Protein AF-A0ABD3VCZ9-F1 (afdb_monomer_lite)

Structure (mmCIF, N/CA/C/O backbone):
data_AF-A0ABD3VCZ9-F1
#
_entry.id   AF-A0ABD3VCZ9-F1
#
loop_
_atom_site.group_PDB
_atom_site.id
_atom_site.type_symbol
_atom_site.label_atom_id
_atom_site.label_alt_id
_atom_site.label_comp_id
_atom_site.label_asym_id
_atom_site.label_entity_id
_atom_site.label_seq_id
_atom_site.pdbx_PDB_ins_code
_atom_site.Cartn_x
_atom_site.Cartn_y
_atom_site.Cartn_z
_atom_site.occupancy
_atom_site.B_iso_or_equiv
_atom_site.auth_seq_id
_atom_site.auth_comp_id
_atom_site.auth_asym_id
_atom_site.auth_atom_id
_atom_site.pdbx_PDB_model_num
ATOM 1 N N . MET A 1 1 ? 15.880 -5.436 -3.725 1.00 89.75 1 MET A N 1
ATOM 2 C CA . MET A 1 1 ? 14.519 -5.933 -4.066 1.00 89.75 1 MET A CA 1
ATOM 3 C C . MET A 1 1 ? 14.285 -7.261 -3.363 1.00 89.75 1 MET A C 1
ATOM 5 O O . MET A 1 1 ? 15.247 -8.007 -3.220 1.00 89.75 1 MET A O 1
ATOM 9 N N . ARG A 1 2 ? 13.060 -7.550 -2.911 1.00 91.88 2 ARG A N 1
ATOM 10 C CA . ARG A 1 2 ? 12.708 -8.796 -2.203 1.00 91.88 2 ARG A CA 1
ATOM 11 C C . ARG A 1 2 ? 11.581 -9.530 -2.950 1.00 91.88 2 ARG A C 1
ATOM 13 O O . ARG A 1 2 ? 10.717 -8.846 -3.495 1.00 91.88 2 ARG A O 1
ATOM 20 N N . PRO A 1 3 ? 11.574 -10.874 -3.008 1.00 91.88 3 PRO A N 1
ATOM 21 C CA . PRO A 1 3 ? 10.509 -11.624 -3.673 1.00 91.88 3 PRO A CA 1
ATOM 22 C C . PRO A 1 3 ? 9.183 -11.491 -2.915 1.00 91.88 3 PRO A C 1
ATOM 24 O O . PRO A 1 3 ? 9.167 -11.497 -1.684 1.00 91.88 3 PRO A O 1
ATOM 27 N N . ALA A 1 4 ? 8.075 -11.378 -3.644 1.00 88.25 4 ALA A N 1
ATOM 28 C CA . ALA A 1 4 ? 6.739 -11.467 -3.072 1.00 88.25 4 ALA A CA 1
ATOM 29 C C . ALA A 1 4 ? 6.418 -12.920 -2.682 1.00 88.25 4 ALA A C 1
ATOM 31 O O . ALA A 1 4 ? 6.867 -13.868 -3.324 1.00 88.25 4 ALA A O 1
ATOM 32 N N . SER A 1 5 ? 5.614 -13.095 -1.635 1.00 86.75 5 SER A N 1
ATOM 33 C CA . SER A 1 5 ? 5.175 -14.412 -1.155 1.00 86.75 5 SER A CA 1
ATOM 34 C C . SER A 1 5 ? 4.244 -15.131 -2.137 1.00 86.75 5 SER A C 1
ATOM 36 O O . SER A 1 5 ? 4.260 -16.356 -2.206 1.00 86.75 5 SER A O 1
ATOM 38 N N . ASN A 1 6 ? 3.443 -14.377 -2.898 1.00 88.88 6 ASN A N 1
ATOM 39 C CA . ASN A 1 6 ? 2.436 -14.892 -3.823 1.00 88.88 6 ASN A CA 1
ATOM 40 C C . ASN A 1 6 ? 2.610 -14.264 -5.216 1.00 88.88 6 ASN A C 1
ATOM 42 O O . ASN A 1 6 ? 2.095 -13.168 -5.452 1.00 88.88 6 ASN A O 1
ATOM 46 N N . PRO A 1 7 ? 3.297 -14.942 -6.153 1.00 88.62 7 PRO A N 1
ATOM 47 C CA . PRO A 1 7 ? 3.453 -14.462 -7.524 1.00 88.62 7 PRO A CA 1
ATOM 48 C C . PRO A 1 7 ? 2.111 -14.134 -8.190 1.00 88.62 7 PRO A C 1
ATOM 50 O O . PRO A 1 7 ? 1.113 -14.831 -7.991 1.00 88.62 7 PRO A O 1
ATOM 53 N N . GLY A 1 8 ? 2.066 -13.051 -8.966 1.00 89.88 8 GLY A N 1
ATOM 54 C CA . GLY A 1 8 ? 0.845 -12.582 -9.618 1.00 89.88 8 GLY A CA 1
ATOM 55 C C . GLY A 1 8 ? -0.191 -11.964 -8.671 1.00 89.88 8 GLY A C 1
ATOM 56 O O . GLY A 1 8 ? -1.296 -11.639 -9.112 1.00 89.88 8 GLY A O 1
ATOM 57 N N . LYS A 1 9 ? 0.140 -11.757 -7.386 1.00 94.25 9 LYS A N 1
ATOM 58 C CA . LYS A 1 9 ? -0.712 -11.045 -6.424 1.00 94.25 9 LYS A CA 1
ATOM 59 C C . LYS A 1 9 ? 0.090 -10.044 -5.596 1.00 94.25 9 LYS A C 1
ATOM 61 O O . LYS A 1 9 ? 1.272 -10.226 -5.331 1.00 94.25 9 LYS A O 1
ATOM 66 N N . PHE A 1 10 ? -0.582 -8.984 -5.158 1.00 96.38 10 PHE A N 1
ATOM 67 C CA . PHE A 1 10 ? -0.026 -8.093 -4.146 1.00 96.38 10 PHE A CA 1
ATOM 68 C C . PHE A 1 10 ? -0.086 -8.733 -2.755 1.00 96.38 10 PHE A C 1
ATOM 70 O O . PHE A 1 10 ? -0.969 -9.553 -2.490 1.00 96.38 10 PHE A O 1
ATOM 77 N N . MET A 1 11 ? 0.799 -8.301 -1.856 1.00 94.88 11 MET A N 1
ATOM 78 C CA . MET A 1 11 ? 0.820 -8.745 -0.463 1.00 94.88 11 MET A CA 1
ATOM 79 C C . MET A 1 11 ? -0.512 -8.466 0.245 1.00 94.88 11 MET A C 1
ATOM 81 O O . MET A 1 11 ? -1.205 -7.476 -0.041 1.00 94.88 11 MET A O 1
ATOM 85 N N . THR A 1 12 ? -0.858 -9.299 1.221 1.00 92.38 12 THR A N 1
ATOM 86 C CA . THR A 1 12 ? -1.964 -9.009 2.140 1.00 92.38 12 THR A CA 1
ATOM 87 C C . THR A 1 12 ? -1.594 -7.872 3.098 1.00 92.38 12 THR A C 1
ATOM 89 O O . THR A 1 12 ? -0.443 -7.433 3.180 1.00 92.38 12 THR A O 1
ATOM 92 N N . ASN A 1 13 ? -2.577 -7.363 3.846 1.00 89.88 13 ASN A N 1
ATOM 93 C CA . ASN A 1 13 ? -2.323 -6.312 4.834 1.00 89.88 13 ASN A CA 1
ATOM 94 C C . ASN A 1 13 ? -1.391 -6.803 5.954 1.00 89.88 13 ASN A C 1
ATOM 96 O O . ASN A 1 13 ? -0.546 -6.053 6.433 1.00 89.88 13 ASN A O 1
ATOM 100 N N . GLU A 1 14 ? -1.536 -8.064 6.351 1.00 87.00 14 GLU A N 1
ATOM 101 C CA . GLU A 1 14 ? -0.759 -8.712 7.403 1.00 87.00 14 GLU A CA 1
ATOM 102 C C . GLU A 1 14 ? 0.698 -8.910 6.974 1.00 87.00 14 GLU A C 1
ATOM 104 O O . GLU A 1 14 ? 1.613 -8.644 7.750 1.00 87.00 14 GLU A O 1
ATOM 109 N N . GLU A 1 15 ? 0.932 -9.338 5.730 1.00 90.69 15 GLU A N 1
ATOM 110 C CA . GLU A 1 15 ? 2.279 -9.449 5.156 1.00 90.69 15 GLU A CA 1
ATOM 111 C C . GLU A 1 15 ? 2.963 -8.084 5.095 1.00 90.69 15 GLU A C 1
ATOM 113 O O . GLU A 1 15 ? 4.091 -7.922 5.563 1.00 90.69 15 GLU A O 1
ATOM 118 N N . LEU A 1 16 ? 2.241 -7.081 4.597 1.00 90.06 16 LEU A N 1
ATOM 119 C CA . LEU A 1 16 ? 2.721 -5.710 4.511 1.00 90.06 16 LEU A CA 1
ATOM 120 C C . LEU A 1 16 ? 3.106 -5.162 5.892 1.00 90.06 16 LEU A C 1
ATOM 122 O O . LEU A 1 16 ? 4.148 -4.529 6.055 1.00 90.06 16 LEU A O 1
ATOM 126 N N . LEU A 1 17 ? 2.304 -5.458 6.912 1.00 85.75 17 LEU A N 1
ATOM 127 C CA . LEU A 1 17 ? 2.571 -5.026 8.274 1.00 85.75 17 LEU A CA 1
ATOM 128 C C . LEU A 1 17 ? 3.778 -5.728 8.899 1.00 85.75 17 LEU A C 1
ATOM 130 O O . LEU A 1 17 ? 4.565 -5.082 9.589 1.00 85.75 17 LEU A O 1
ATOM 134 N N . LYS A 1 18 ? 3.974 -7.023 8.626 1.00 87.44 18 LYS A N 1
ATOM 135 C CA . LYS A 1 18 ? 5.202 -7.732 9.017 1.00 87.44 18 LYS A CA 1
ATOM 136 C C . LYS A 1 18 ? 6.433 -7.059 8.413 1.00 87.44 18 LYS A C 1
ATOM 138 O O . LYS A 1 18 ? 7.390 -6.809 9.140 1.00 87.44 18 LYS A O 1
ATOM 143 N N . VAL A 1 19 ? 6.374 -6.688 7.130 1.00 90.56 19 VAL A N 1
ATOM 144 C CA . VAL A 1 19 ? 7.459 -5.968 6.445 1.00 90.56 19 VAL A CA 1
ATOM 145 C C . VAL A 1 19 ? 7.730 -4.606 7.089 1.00 90.56 19 VAL A C 1
ATOM 147 O O . VAL A 1 19 ? 8.891 -4.291 7.344 1.00 90.56 19 VAL A O 1
ATOM 150 N N . ILE A 1 20 ? 6.697 -3.812 7.392 1.00 85.31 20 ILE A N 1
ATOM 151 C CA . ILE A 1 20 ? 6.854 -2.511 8.075 1.00 85.31 20 ILE A CA 1
ATOM 152 C C . ILE A 1 20 ? 7.468 -2.690 9.466 1.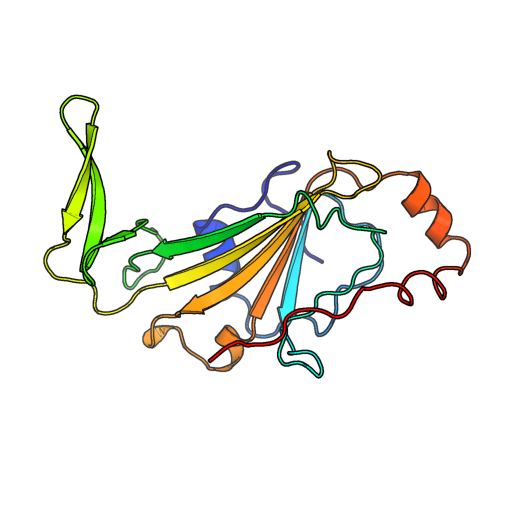00 85.31 20 ILE A C 1
ATOM 154 O O . ILE A 1 20 ? 8.338 -1.924 9.876 1.00 85.31 20 ILE A O 1
ATOM 158 N N . LYS A 1 21 ? 7.011 -3.691 10.226 1.00 82.75 21 LYS A N 1
ATOM 159 C CA . LYS A 1 21 ? 7.525 -3.963 11.572 1.00 82.75 21 LYS A CA 1
ATOM 160 C C . LYS A 1 21 ? 9.013 -4.289 11.545 1.00 82.75 21 LYS A C 1
ATOM 162 O O . LYS A 1 21 ? 9.748 -3.726 12.353 1.00 82.75 21 LYS A O 1
ATOM 167 N N . SER A 1 22 ? 9.419 -5.171 10.631 1.00 86.50 22 SER A N 1
ATOM 168 C CA . SER A 1 22 ? 10.778 -5.708 10.549 1.00 86.50 22 SER A CA 1
ATOM 169 C C . SER A 1 22 ? 11.758 -4.820 9.786 1.00 86.50 22 SER A C 1
ATOM 171 O O . SER A 1 22 ? 12.945 -5.123 9.764 1.00 86.50 22 SER A O 1
ATOM 173 N N . THR A 1 23 ? 11.281 -3.787 9.089 1.00 87.69 23 THR A N 1
ATOM 174 C CA . THR A 1 23 ? 12.140 -2.904 8.296 1.00 87.69 23 THR A CA 1
ATOM 175 C C . THR A 1 23 ? 12.388 -1.610 9.059 1.00 87.69 23 THR A C 1
ATOM 177 O O . THR A 1 23 ? 11.453 -0.879 9.379 1.00 87.69 23 THR A O 1
ATOM 180 N N . GLU A 1 24 ? 13.656 -1.341 9.354 1.00 82.81 24 GLU A N 1
ATOM 181 C CA . GLU A 1 24 ? 14.083 -0.113 10.033 1.00 82.81 24 GLU A CA 1
ATOM 182 C C . GLU A 1 24 ? 14.450 0.998 9.048 1.00 82.81 24 GLU A C 1
ATOM 184 O O . GLU A 1 24 ? 14.136 2.160 9.290 1.00 82.81 24 GLU A O 1
ATOM 189 N N . ILE A 1 25 ? 15.104 0.624 7.946 1.00 85.12 25 ILE A N 1
ATOM 190 C CA . ILE A 1 25 ? 15.640 1.526 6.924 1.00 85.12 25 ILE A CA 1
ATOM 191 C C . ILE A 1 25 ? 15.162 1.028 5.560 1.00 85.12 25 ILE A C 1
ATOM 193 O O . ILE A 1 25 ? 15.235 -0.171 5.265 1.00 85.12 25 ILE A O 1
ATOM 197 N N . GLY A 1 26 ? 14.630 1.948 4.759 1.00 88.62 26 GLY A N 1
ATOM 198 C CA . GLY A 1 26 ? 14.231 1.689 3.379 1.00 88.62 26 GLY A CA 1
ATOM 199 C C . GLY A 1 26 ? 15.354 2.011 2.396 1.00 88.62 26 GLY A C 1
ATOM 200 O O . GLY A 1 26 ? 16.341 2.662 2.726 1.00 88.62 26 GLY A O 1
ATOM 201 N N . GLU A 1 27 ? 15.194 1.571 1.154 1.00 91.38 27 GLU A N 1
ATOM 202 C CA . GLU A 1 27 ? 16.037 2.038 0.057 1.00 91.38 27 GLU A CA 1
ATOM 203 C C . GLU A 1 27 ? 15.736 3.514 -0.236 1.00 91.38 27 GLU A C 1
ATOM 205 O O . GLU A 1 27 ? 14.594 3.958 -0.124 1.00 91.38 27 GLU A O 1
ATOM 210 N N . LYS A 1 28 ? 16.735 4.275 -0.684 1.00 89.19 28 LYS A N 1
ATOM 211 C CA . LYS A 1 28 ? 16.537 5.687 -1.067 1.00 89.19 28 LYS A CA 1
ATOM 212 C C . LYS A 1 28 ? 15.879 5.861 -2.435 1.00 89.19 28 LYS A C 1
ATOM 214 O O . LYS A 1 28 ? 15.392 6.934 -2.762 1.00 89.19 28 LYS A O 1
ATOM 219 N N . SER A 1 29 ? 15.929 4.830 -3.274 1.00 90.25 29 SER A N 1
ATOM 220 C CA . SER A 1 29 ? 15.366 4.849 -4.623 1.00 90.25 29 SER A CA 1
ATOM 221 C C . SER A 1 29 ? 14.974 3.443 -5.063 1.00 90.25 29 SER A C 1
ATOM 223 O O . SER A 1 29 ? 15.407 2.446 -4.481 1.00 90.25 29 SER A O 1
ATOM 225 N N . ILE A 1 30 ? 14.134 3.357 -6.095 1.00 92.94 30 ILE A N 1
ATOM 226 C CA . ILE A 1 30 ? 13.785 2.081 -6.715 1.00 92.94 30 ILE A CA 1
ATOM 227 C C . ILE A 1 30 ? 15.004 1.615 -7.520 1.00 92.94 30 ILE A C 1
ATOM 229 O O . ILE A 1 30 ? 15.336 2.255 -8.517 1.00 92.94 30 ILE A O 1
ATOM 23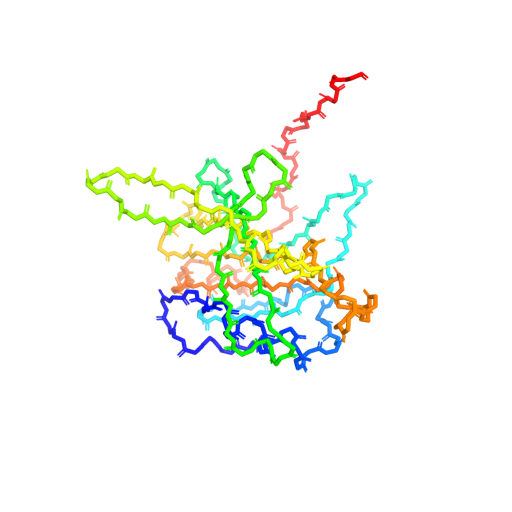3 N N . PRO A 1 31 ? 15.667 0.502 -7.151 1.00 91.88 31 PRO A N 1
ATOM 234 C CA . PRO A 1 31 ? 16.789 -0.007 -7.923 1.00 91.88 31 PRO A CA 1
ATOM 235 C C . PRO A 1 31 ? 16.365 -0.337 -9.352 1.00 91.88 31 PRO A C 1
ATOM 237 O O . PRO A 1 31 ? 15.289 -0.898 -9.598 1.00 91.88 31 PRO A O 1
ATOM 240 N N . HIS A 1 32 ? 17.256 -0.048 -10.294 1.00 90.06 32 HIS A N 1
ATOM 241 C CA . HIS A 1 32 ? 17.138 -0.515 -11.666 1.00 90.06 32 HIS A CA 1
ATOM 242 C C . HIS A 1 32 ? 17.121 -2.046 -11.726 1.00 90.06 32 HIS A C 1
ATOM 244 O O . HIS A 1 32 ? 17.597 -2.738 -10.825 1.00 90.06 32 HIS A O 1
ATOM 250 N N . GLY A 1 33 ? 16.561 -2.595 -12.800 1.00 88.25 33 GLY A N 1
ATOM 251 C CA . GLY A 1 33 ? 16.526 -4.052 -12.996 1.00 88.25 33 GLY A CA 1
ATOM 252 C C . GLY A 1 33 ? 15.120 -4.642 -13.030 1.00 88.25 33 GLY A C 1
ATOM 253 O O . GLY A 1 33 ? 14.121 -3.931 -12.875 1.00 88.25 33 GLY A O 1
ATOM 254 N N . ILE A 1 34 ? 15.045 -5.917 -13.403 1.00 90.25 34 ILE A N 1
ATOM 255 C CA . ILE A 1 34 ? 13.778 -6.602 -13.672 1.00 90.25 34 ILE A CA 1
ATOM 256 C C . ILE A 1 34 ? 12.965 -6.666 -12.381 1.00 90.25 34 ILE A C 1
ATOM 258 O O . ILE A 1 34 ? 13.472 -7.098 -11.347 1.00 90.25 34 ILE A O 1
ATOM 262 N N . LYS A 1 35 ? 11.701 -6.254 -12.462 1.00 92.75 35 LYS A N 1
ATOM 263 C CA . LYS A 1 35 ? 10.751 -6.312 -11.354 1.00 92.75 35 LYS A CA 1
ATOM 264 C C . LYS A 1 35 ? 9.647 -7.280 -11.750 1.00 92.75 35 LYS A C 1
ATOM 266 O O . LYS A 1 35 ? 8.799 -6.933 -12.558 1.00 92.75 35 LYS A O 1
ATOM 271 N N . CYS A 1 36 ? 9.703 -8.504 -11.242 1.00 93.25 36 CYS A N 1
ATOM 272 C CA . CYS A 1 36 ? 8.668 -9.513 -11.455 1.00 93.25 36 CYS A CA 1
ATOM 273 C C . CYS A 1 36 ? 8.330 -10.112 -10.100 1.00 93.25 36 CYS A C 1
ATOM 275 O O . CYS A 1 36 ? 9.196 -10.752 -9.509 1.00 93.25 36 CYS A O 1
ATOM 277 N N . ASP A 1 37 ? 7.110 -9.883 -9.619 1.00 95.50 37 ASP A N 1
ATOM 278 C CA . ASP A 1 37 ? 6.638 -10.405 -8.332 1.00 95.50 37 ASP A CA 1
ATOM 279 C C . ASP A 1 37 ? 7.604 -10.086 -7.179 1.00 95.50 37 ASP A C 1
ATOM 281 O O . ASP A 1 37 ? 8.065 -10.954 -6.437 1.00 95.50 37 ASP A O 1
ATOM 285 N N . VAL A 1 38 ? 7.945 -8.803 -7.057 1.00 96.38 38 VAL A N 1
ATOM 286 C CA . VAL A 1 38 ? 8.871 -8.285 -6.045 1.00 96.38 38 VAL A CA 1
ATOM 287 C C . VAL A 1 38 ? 8.266 -7.107 -5.308 1.00 96.38 38 VAL A C 1
ATOM 289 O O . VAL A 1 38 ? 7.415 -6.386 -5.827 1.00 96.38 38 VAL A O 1
ATOM 292 N N . TYR A 1 39 ? 8.782 -6.862 -4.112 1.00 97.25 39 TYR A N 1
ATOM 293 C CA . TYR A 1 39 ? 8.526 -5.644 -3.370 1.00 97.25 39 TYR A CA 1
ATOM 294 C C . TYR A 1 39 ? 9.823 -4.970 -2.927 1.00 97.25 39 TYR A C 1
ATOM 296 O O . TYR A 1 39 ? 10.907 -5.567 -2.863 1.00 97.25 39 TYR A O 1
ATOM 304 N N . ILE A 1 40 ? 9.701 -3.678 -2.649 1.00 96.12 40 ILE A N 1
ATOM 305 C CA . ILE A 1 40 ? 10.793 -2.789 -2.275 1.00 96.12 40 ILE A CA 1
ATOM 306 C C . ILE A 1 40 ? 10.257 -1.871 -1.185 1.00 96.12 40 ILE A C 1
ATOM 308 O O . ILE A 1 40 ? 9.191 -1.283 -1.347 1.00 96.12 40 ILE A O 1
ATOM 312 N N . VAL A 1 41 ? 10.976 -1.771 -0.070 1.00 95.06 41 VAL A N 1
ATOM 313 C CA . VAL A 1 41 ? 10.675 -0.781 0.968 1.00 95.06 41 VAL A CA 1
ATOM 314 C C . VAL A 1 41 ? 11.541 0.436 0.691 1.00 95.06 41 VAL A C 1
ATOM 316 O O . VAL A 1 41 ? 12.747 0.279 0.526 1.00 95.06 41 VAL A O 1
ATOM 319 N N . ILE A 1 42 ? 10.932 1.612 0.610 1.00 92.56 42 ILE A N 1
ATOM 320 C CA . ILE A 1 42 ? 11.583 2.867 0.240 1.00 92.56 42 ILE A CA 1
ATOM 321 C C . ILE A 1 42 ? 11.343 3.915 1.307 1.00 92.56 42 ILE A C 1
ATOM 323 O O . ILE A 1 42 ? 10.246 4.002 1.853 1.00 92.56 42 ILE A O 1
ATOM 327 N N . GLU A 1 43 ? 12.359 4.720 1.579 1.00 88.50 43 GLU A N 1
ATOM 328 C CA . GLU A 1 43 ? 12.194 5.979 2.295 1.00 88.50 43 GLU A CA 1
ATOM 329 C C . GLU A 1 43 ? 11.554 6.981 1.333 1.00 88.50 43 GLU A C 1
ATOM 331 O O . GLU A 1 43 ? 12.189 7.478 0.408 1.00 88.50 43 GLU A O 1
ATOM 336 N N . ALA A 1 44 ? 10.254 7.205 1.494 1.00 78.62 44 ALA A N 1
ATOM 337 C CA . ALA A 1 44 ? 9.519 8.209 0.754 1.00 78.62 44 ALA A CA 1
ATOM 338 C C . ALA A 1 44 ? 10.078 9.587 1.107 1.00 78.62 44 ALA A C 1
ATOM 340 O O . ALA A 1 44 ? 9.882 10.074 2.219 1.00 78.62 44 ALA A O 1
ATOM 341 N N . SER A 1 45 ? 10.754 10.200 0.146 1.00 72.88 45 SER A N 1
ATOM 342 C CA . SER A 1 45 ? 11.002 11.630 0.135 1.00 72.88 45 SER A CA 1
ATOM 343 C C . SER A 1 45 ? 9.867 12.321 -0.606 1.00 72.88 45 SER A C 1
ATOM 345 O O . SER A 1 45 ? 9.365 11.809 -1.615 1.00 72.88 45 SER A O 1
ATOM 347 N N . ASP A 1 46 ? 9.485 13.488 -0.117 1.00 75.62 46 ASP A N 1
ATOM 348 C CA . ASP A 1 46 ? 8.627 14.379 -0.878 1.00 75.62 46 ASP A CA 1
ATOM 349 C C . ASP A 1 46 ? 9.443 14.996 -2.028 1.00 75.62 46 ASP A C 1
ATOM 351 O O . ASP A 1 46 ? 10.662 15.163 -1.919 1.00 75.62 46 ASP A O 1
ATOM 355 N N . ASP A 1 47 ? 8.791 15.262 -3.156 1.00 72.75 47 ASP A N 1
ATOM 356 C CA . ASP A 1 47 ? 9.361 16.069 -4.230 1.00 72.75 47 ASP A CA 1
ATOM 357 C C . ASP A 1 47 ? 9.306 17.567 -3.880 1.00 72.75 47 ASP A C 1
ATOM 359 O O . ASP A 1 47 ? 8.808 17.961 -2.821 1.00 72.75 47 ASP A O 1
ATOM 363 N N . ASP A 1 48 ? 9.799 18.418 -4.783 1.00 67.62 48 ASP A N 1
ATOM 364 C CA . ASP A 1 48 ? 9.824 19.875 -4.589 1.00 67.62 48 ASP A CA 1
ATOM 365 C C . ASP A 1 48 ? 8.424 20.493 -4.377 1.00 67.62 48 ASP A C 1
ATOM 367 O O . ASP A 1 48 ? 8.316 21.623 -3.905 1.00 67.62 48 ASP A O 1
ATOM 371 N N . ASN A 1 49 ? 7.347 19.762 -4.694 1.00 70.12 49 ASN A N 1
ATOM 372 C CA . ASN A 1 49 ? 5.956 20.180 -4.500 1.00 70.12 49 ASN A CA 1
ATOM 373 C C . ASN A 1 49 ? 5.294 19.505 -3.286 1.00 70.12 49 ASN A C 1
ATOM 375 O O . ASN A 1 49 ? 4.076 19.596 -3.123 1.00 70.12 49 ASN A O 1
ATOM 379 N N . GLY A 1 50 ? 6.054 18.795 -2.449 1.00 69.19 50 GLY A N 1
ATOM 380 C CA . GLY A 1 50 ? 5.511 18.068 -1.301 1.00 69.19 50 GLY A CA 1
ATOM 381 C C . GLY A 1 50 ? 4.807 16.756 -1.670 1.00 69.19 50 GLY A C 1
ATOM 382 O O . GLY A 1 50 ? 4.158 16.145 -0.819 1.00 69.19 50 GLY A O 1
ATOM 383 N N . ALA A 1 51 ? 4.891 16.307 -2.927 1.00 72.75 51 ALA A N 1
ATOM 384 C CA . ALA A 1 51 ? 4.255 15.080 -3.385 1.00 72.75 51 ALA A CA 1
ATOM 385 C C . ALA A 1 51 ? 5.233 13.902 -3.331 1.00 72.75 51 ALA A C 1
ATOM 387 O O . ALA A 1 51 ? 6.375 13.975 -3.775 1.00 72.75 51 ALA A O 1
ATOM 388 N N . LYS A 1 52 ? 4.770 12.752 -2.832 1.00 80.69 52 LYS A N 1
ATOM 389 C CA . LYS A 1 52 ? 5.595 11.538 -2.809 1.00 80.69 52 LYS A CA 1
ATOM 390 C C . LYS A 1 52 ? 5.804 11.018 -4.228 1.00 80.69 52 LYS A C 1
ATOM 392 O O . LYS A 1 52 ? 4.850 10.581 -4.878 1.00 80.69 52 LYS A O 1
ATOM 397 N N . TYR A 1 53 ? 7.053 11.009 -4.685 1.00 82.06 53 TYR A N 1
ATOM 398 C CA . TYR A 1 53 ? 7.418 10.554 -6.023 1.00 82.06 53 TYR A CA 1
ATOM 399 C C . TYR A 1 53 ? 8.266 9.278 -5.976 1.00 82.06 53 TYR A C 1
ATOM 401 O O . TYR A 1 53 ? 9.243 9.179 -5.242 1.00 82.06 53 TYR A O 1
ATOM 409 N N . PHE A 1 54 ? 7.883 8.282 -6.780 1.00 89.69 54 PHE A N 1
ATOM 410 C CA . PHE A 1 54 ? 8.510 6.956 -6.806 1.00 89.69 54 PHE A CA 1
ATOM 411 C C . PHE A 1 54 ? 8.921 6.591 -8.241 1.00 89.69 54 PHE A C 1
ATOM 413 O O . PHE A 1 54 ? 8.235 5.784 -8.884 1.00 89.69 54 PHE A O 1
ATOM 420 N N . PRO A 1 55 ? 9.986 7.219 -8.777 1.00 89.69 55 PRO A N 1
ATOM 421 C CA . PRO A 1 55 ? 10.448 6.964 -10.134 1.00 89.69 55 PRO A CA 1
ATOM 422 C C . PRO A 1 55 ? 11.003 5.547 -10.261 1.00 89.69 55 PRO A C 1
ATOM 424 O O . PRO A 1 55 ? 11.750 5.078 -9.404 1.00 89.69 55 PRO A O 1
ATOM 427 N N . ASP A 1 56 ? 10.660 4.879 -11.358 1.00 92.00 56 ASP A N 1
ATOM 428 C CA . ASP A 1 56 ? 11.200 3.577 -11.724 1.00 92.00 56 ASP A CA 1
ATOM 429 C C . ASP A 1 56 ? 11.531 3.527 -13.221 1.00 92.00 56 ASP A C 1
ATOM 431 O O . ASP A 1 56 ? 11.223 4.438 -13.987 1.00 92.00 56 ASP A O 1
ATOM 435 N N . ASP A 1 57 ? 12.198 2.455 -13.632 1.00 90.69 57 ASP A N 1
ATOM 436 C CA . ASP A 1 57 ? 12.642 2.226 -15.004 1.00 90.69 57 ASP A CA 1
ATOM 437 C C . ASP A 1 57 ? 11.729 1.239 -15.760 1.00 90.69 57 ASP A C 1
ATOM 439 O O . ASP A 1 57 ? 12.168 0.602 -16.722 1.00 90.69 57 ASP A O 1
ATOM 443 N N . CYS A 1 58 ? 10.475 1.053 -15.325 1.00 89.94 58 CYS A N 1
ATOM 444 C CA . CYS A 1 58 ? 9.553 0.077 -15.922 1.00 89.94 58 CYS A CA 1
ATOM 445 C C . CYS A 1 58 ? 8.834 0.572 -17.172 1.00 89.94 58 CYS A C 1
ATOM 447 O O . CYS A 1 58 ? 8.070 -0.193 -17.748 1.00 89.94 58 CYS A O 1
ATOM 449 N N . GLY A 1 59 ? 9.068 1.814 -17.590 1.00 90.81 59 GLY A N 1
ATOM 450 C CA . GLY A 1 59 ? 8.315 2.460 -18.659 1.00 90.81 59 GLY A CA 1
ATOM 451 C C . GLY A 1 59 ? 7.182 3.324 -18.111 1.00 90.81 59 GLY A C 1
ATOM 452 O O . GLY A 1 59 ? 7.237 3.801 -16.977 1.00 90.81 59 GLY A O 1
ATOM 453 N N . VAL A 1 60 ? 6.170 3.567 -18.942 1.00 92.06 60 VAL A N 1
ATOM 454 C CA . VAL A 1 60 ? 5.091 4.511 -18.631 1.00 92.06 60 VAL A CA 1
ATOM 455 C C . VAL A 1 60 ? 3.934 3.795 -17.939 1.00 92.06 60 VAL A C 1
ATOM 457 O O . VAL A 1 60 ? 3.366 2.839 -18.466 1.00 92.06 60 VAL A O 1
ATOM 460 N N . TRP A 1 61 ? 3.569 4.284 -16.757 1.00 93.94 61 TRP A N 1
ATOM 461 C CA . TRP A 1 61 ? 2.407 3.823 -16.000 1.00 93.94 61 TRP A CA 1
ATOM 462 C C . TRP A 1 61 ? 1.133 4.507 -16.497 1.00 93.94 61 TRP A C 1
ATOM 464 O O . TRP A 1 61 ? 1.139 5.709 -16.782 1.00 93.94 61 TRP A O 1
ATOM 474 N N . ASP A 1 62 ? 0.039 3.754 -16.582 1.00 95.00 62 ASP A N 1
ATOM 475 C CA . ASP A 1 62 ? -1.265 4.306 -16.922 1.00 95.00 62 ASP A CA 1
ATOM 476 C C . ASP A 1 62 ? -1.840 5.053 -15.715 1.00 95.00 62 ASP A C 1
ATOM 478 O O . ASP A 1 62 ? -2.359 4.471 -14.757 1.00 95.00 62 ASP A O 1
ATOM 482 N N . TRP A 1 63 ? -1.679 6.373 -15.740 1.00 89.25 63 TRP A N 1
ATOM 483 C CA . TRP A 1 63 ? -2.168 7.266 -14.698 1.00 89.25 63 TRP A CA 1
ATOM 484 C C . TRP A 1 63 ? -3.669 7.541 -14.813 1.00 89.25 63 TRP A C 1
ATOM 486 O O . TRP A 1 63 ? -4.264 7.957 -13.821 1.00 89.25 63 TRP A O 1
ATOM 496 N N . LYS A 1 64 ? -4.277 7.325 -15.990 1.00 90.44 64 LYS A N 1
ATOM 497 C CA . LYS A 1 64 ? -5.711 7.569 -16.214 1.00 90.44 64 LYS A CA 1
ATOM 498 C C . LYS A 1 64 ? -6.553 6.475 -15.573 1.00 90.44 64 LYS A C 1
ATOM 500 O O . LYS A 1 64 ? -7.571 6.778 -14.963 1.00 90.44 64 LYS A O 1
ATOM 505 N N . ASP A 1 65 ? -6.064 5.241 -15.644 1.00 90.69 65 ASP A N 1
ATOM 506 C CA . ASP A 1 65 ? -6.681 4.074 -15.005 1.00 90.69 65 ASP A CA 1
ATOM 507 C C . ASP A 1 65 ? -6.151 3.817 -13.585 1.00 90.69 65 ASP A C 1
ATOM 509 O O . ASP A 1 65 ? -6.468 2.807 -12.945 1.00 90.69 65 ASP A O 1
ATOM 513 N N . ALA A 1 66 ? -5.329 4.726 -13.057 1.00 93.31 66 ALA A N 1
ATOM 514 C CA . ALA A 1 66 ? -4.817 4.597 -11.708 1.00 93.31 66 ALA A CA 1
ATOM 515 C C . ALA A 1 66 ? -5.904 4.866 -10.661 1.00 93.31 66 ALA A C 1
ATOM 517 O O . ALA A 1 66 ? -6.773 5.720 -10.820 1.00 93.31 66 ALA A O 1
ATOM 518 N N . THR A 1 67 ? -5.839 4.145 -9.544 1.00 95.69 67 THR A N 1
ATOM 519 C CA . THR A 1 67 ? -6.808 4.267 -8.451 1.00 95.69 67 THR A CA 1
ATOM 520 C C . THR A 1 67 ? -6.094 4.426 -7.120 1.00 95.69 67 THR A C 1
ATOM 522 O O . THR A 1 67 ? -5.179 3.665 -6.802 1.00 95.69 67 THR A O 1
ATOM 525 N N . THR A 1 68 ? -6.567 5.366 -6.303 1.00 93.81 68 THR A N 1
ATOM 526 C CA . THR A 1 68 ? -6.118 5.529 -4.918 1.00 93.81 68 THR A CA 1
ATOM 527 C C . THR A 1 68 ? -7.179 5.019 -3.952 1.00 93.81 68 THR A C 1
ATOM 529 O O . THR A 1 68 ? -8.353 5.367 -4.059 1.00 93.81 68 THR A O 1
ATOM 532 N N . VAL A 1 69 ? -6.767 4.201 -2.985 1.00 93.38 69 VAL A N 1
ATOM 533 C CA . VAL A 1 69 ? -7.641 3.635 -1.955 1.00 93.38 69 VAL A CA 1
ATOM 534 C C . VAL A 1 69 ? -7.036 3.875 -0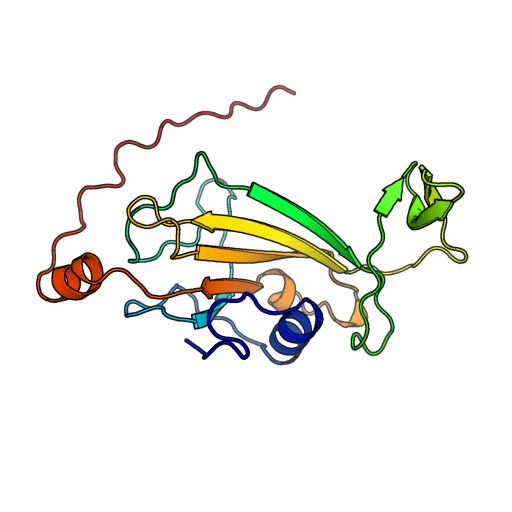.580 1.00 93.38 69 VAL A C 1
ATOM 536 O O . VAL A 1 69 ? -5.887 3.515 -0.329 1.00 93.38 69 VAL A O 1
ATOM 539 N N . ASN A 1 70 ? -7.847 4.405 0.333 1.00 91.75 70 ASN A N 1
ATOM 540 C CA . ASN A 1 70 ? -7.484 4.565 1.737 1.00 91.75 70 ASN A CA 1
ATOM 541 C C . ASN A 1 70 ? -8.184 3.480 2.551 1.00 91.75 70 ASN A C 1
ATOM 543 O O . ASN A 1 70 ? -9.397 3.290 2.430 1.00 91.75 70 ASN A O 1
ATOM 547 N N . GLN A 1 71 ? -7.429 2.751 3.369 1.00 91.88 71 GLN A N 1
ATOM 548 C CA . GLN A 1 71 ? -7.981 1.725 4.248 1.00 91.88 71 GLN A CA 1
ATOM 549 C C . GLN A 1 71 ? -7.486 1.929 5.668 1.00 91.88 71 GLN A C 1
ATOM 551 O O . GLN A 1 71 ? -6.282 1.997 5.916 1.00 91.88 71 GLN A O 1
ATOM 556 N N . THR A 1 72 ? -8.438 1.987 6.593 1.00 91.69 72 THR A N 1
ATOM 557 C CA . THR A 1 72 ? -8.177 2.146 8.018 1.00 91.69 72 THR A CA 1
ATOM 558 C C . THR A 1 72 ? -8.445 0.835 8.737 1.00 91.69 72 THR A C 1
ATOM 560 O O . THR A 1 72 ? -9.424 0.132 8.466 1.00 91.69 72 THR A O 1
ATOM 563 N N . PHE A 1 73 ? -7.561 0.501 9.664 1.00 90.06 73 PHE A N 1
ATOM 564 C CA . PHE A 1 73 ? -7.609 -0.719 10.443 1.00 90.06 73 PHE A CA 1
ATOM 565 C C . PHE A 1 73 ? -7.532 -0.383 11.921 1.00 90.06 73 PHE A C 1
ATOM 567 O O . PHE A 1 73 ? -6.702 0.422 12.347 1.00 90.06 73 PHE A O 1
ATOM 574 N N . VAL A 1 74 ? -8.367 -1.053 12.708 1.00 86.75 74 VAL A N 1
ATOM 575 C CA . VAL A 1 74 ? -8.131 -1.149 14.143 1.00 86.75 74 VAL A CA 1
ATOM 576 C C . VAL A 1 74 ? -6.979 -2.101 14.355 1.00 86.75 74 VAL A C 1
ATOM 578 O O . VAL A 1 74 ? -6.928 -3.197 13.788 1.00 86.75 74 VAL A O 1
ATOM 581 N N . VAL A 1 75 ? -6.059 -1.632 15.176 1.00 73.06 75 VAL A N 1
ATOM 582 C CA . VAL A 1 75 ? -4.858 -2.340 15.550 1.00 73.06 75 VAL A CA 1
ATOM 583 C C . VAL A 1 75 ? -5.055 -2.890 16.956 1.00 73.06 75 VAL A C 1
ATOM 585 O O . VAL A 1 75 ? -5.400 -2.144 17.867 1.00 73.06 75 VAL A O 1
ATOM 588 N N . THR A 1 76 ? -4.829 -4.189 17.132 1.00 70.06 76 THR A N 1
ATOM 589 C CA . THR A 1 76 ? -4.580 -4.770 18.458 1.00 70.06 76 THR A CA 1
ATOM 590 C C . THR A 1 76 ? -3.103 -4.606 18.805 1.00 70.06 76 THR A C 1
ATOM 592 O O . THR A 1 76 ? -2.282 -4.506 17.895 1.00 70.06 76 THR A O 1
ATOM 595 N N . ASP A 1 77 ? -2.737 -4.643 20.086 1.00 61.50 77 ASP A N 1
ATOM 596 C CA . ASP A 1 77 ? -1.351 -4.432 20.554 1.00 61.50 77 ASP A CA 1
ATOM 597 C C . ASP A 1 77 ? -0.313 -5.300 19.817 1.00 61.50 77 ASP A C 1
ATOM 599 O O . ASP A 1 77 ? 0.822 -4.892 19.579 1.00 61.50 77 ASP A O 1
ATOM 603 N N . THR A 1 78 ? -0.720 -6.494 19.377 1.00 64.44 78 THR A N 1
ATOM 604 C CA . THR A 1 78 ? 0.133 -7.433 18.641 1.00 64.44 78 THR A CA 1
ATOM 605 C C . THR A 1 78 ? 0.214 -7.175 17.138 1.00 64.44 78 THR A C 1
ATOM 607 O O . THR A 1 78 ? 1.120 -7.700 16.496 1.00 64.44 78 THR A O 1
ATOM 610 N N . LEU A 1 79 ? -0.678 -6.364 16.543 1.00 65.19 79 LEU A N 1
ATOM 611 C CA . LEU A 1 79 ? -0.720 -6.038 15.103 1.00 65.19 79 LEU A CA 1
ATOM 612 C C . LEU A 1 79 ? -0.814 -7.262 14.167 1.00 65.19 79 LEU A C 1
ATOM 614 O O . LEU A 1 79 ? -0.572 -7.150 12.969 1.00 65.19 79 LEU A O 1
ATOM 618 N N . ASP A 1 80 ? -1.130 -8.442 14.692 1.00 66.75 80 ASP A N 1
ATOM 619 C CA . ASP A 1 80 ? -1.138 -9.679 13.902 1.00 66.75 80 ASP A CA 1
ATOM 620 C C . ASP A 1 80 ? -2.477 -9.917 13.205 1.00 66.75 80 ASP A C 1
ATOM 622 O O . ASP A 1 80 ? -2.579 -10.726 12.283 1.00 66.75 80 ASP A O 1
ATOM 626 N N . LYS A 1 81 ? -3.513 -9.198 13.642 1.00 75.94 81 LYS A N 1
ATOM 627 C CA . LYS A 1 81 ? -4.846 -9.230 13.054 1.00 75.94 81 LYS A CA 1
ATOM 628 C C . LYS A 1 81 ? -5.306 -7.807 12.816 1.00 75.94 81 LYS A C 1
ATOM 630 O O . LYS A 1 81 ? -5.434 -7.022 13.752 1.00 75.94 81 LYS A O 1
ATOM 635 N N . LEU A 1 82 ? -5.572 -7.491 11.557 1.00 83.88 82 LEU A N 1
ATOM 636 C CA . LEU A 1 82 ? -6.109 -6.201 11.168 1.00 83.88 82 LEU A CA 1
ATOM 637 C C . LEU A 1 82 ? -7.613 -6.321 10.980 1.00 83.88 82 LEU A C 1
ATOM 639 O O . LEU A 1 82 ? -8.098 -7.134 10.195 1.00 83.88 82 LEU A O 1
ATOM 643 N N . ARG A 1 83 ? -8.366 -5.482 11.691 1.00 87.31 83 ARG A N 1
ATOM 644 C CA . ARG A 1 83 ? -9.807 -5.357 11.476 1.00 87.31 83 ARG A CA 1
ATOM 645 C C . ARG A 1 83 ? -10.070 -4.080 10.704 1.00 87.31 83 ARG A C 1
ATOM 647 O O . ARG A 1 83 ? -9.861 -2.993 11.232 1.00 87.31 83 ARG A O 1
ATOM 654 N N . THR A 1 84 ? -10.541 -4.204 9.467 1.00 91.31 84 THR A N 1
ATOM 655 C CA . THR A 1 84 ? -10.950 -3.038 8.678 1.00 91.31 84 THR A CA 1
ATOM 656 C C . THR A 1 84 ? -12.084 -2.302 9.376 1.00 91.31 84 THR A C 1
ATOM 658 O O . THR A 1 84 ? -13.072 -2.911 9.797 1.00 91.31 84 THR A O 1
ATOM 661 N N . VAL A 1 85 ? -11.940 -0.986 9.462 1.00 93.44 85 VAL A N 1
ATOM 662 C CA . VAL A 1 85 ? -12.961 -0.076 9.966 1.00 93.44 85 VAL A CA 1
ATOM 663 C C . VAL A 1 85 ? -13.230 1.028 8.964 1.00 93.44 85 VAL A C 1
ATOM 665 O O . VAL A 1 85 ? -12.417 1.331 8.092 1.00 93.44 85 VAL A O 1
ATOM 668 N N . TYR A 1 86 ? -14.404 1.622 9.101 1.00 93.31 86 TYR A N 1
ATOM 669 C CA . TYR A 1 86 ? -14.882 2.706 8.264 1.00 93.31 86 TYR A CA 1
ATOM 670 C C . TYR A 1 86 ? -15.201 3.897 9.148 1.00 93.31 86 TYR A C 1
ATOM 672 O O . TYR A 1 86 ? -15.766 3.718 10.221 1.00 93.31 86 TYR A O 1
ATOM 680 N N . VAL A 1 87 ? -14.887 5.103 8.689 1.00 91.19 87 VAL A N 1
ATOM 681 C CA . VAL A 1 87 ? -15.262 6.322 9.408 1.00 91.19 87 VAL A CA 1
ATOM 682 C C . VAL A 1 87 ? -16.630 6.783 8.909 1.00 91.19 87 VAL A C 1
ATOM 684 O O . VAL A 1 87 ? -16.813 7.031 7.713 1.00 91.19 87 VAL A O 1
ATOM 687 N N . LYS A 1 88 ? -17.612 6.868 9.810 1.00 93.06 88 LYS A N 1
ATOM 688 C CA . LYS A 1 88 ? -18.955 7.401 9.539 1.00 93.06 88 LYS A CA 1
ATOM 689 C C . LYS A 1 88 ? -19.376 8.289 10.698 1.00 93.06 88 LYS A C 1
ATOM 691 O O . LYS A 1 88 ? -19.329 7.847 11.837 1.00 93.06 88 LYS A O 1
ATOM 696 N N . LYS A 1 89 ? -19.803 9.524 10.398 1.00 92.88 89 LYS A N 1
ATOM 697 C CA . LYS A 1 89 ? -20.173 10.524 11.419 1.00 92.88 89 LYS A CA 1
ATOM 698 C C . LYS A 1 89 ? -19.102 10.627 12.518 1.00 92.88 89 LYS A C 1
ATOM 700 O O . LYS A 1 89 ? -19.417 10.524 13.695 1.00 92.88 89 LYS A O 1
ATOM 705 N N . GLU A 1 90 ? -17.837 10.716 12.095 1.00 91.88 90 GLU A N 1
ATOM 706 C CA . GLU A 1 90 ? -16.660 10.841 12.975 1.00 91.88 90 GLU A CA 1
ATOM 707 C C . GLU A 1 90 ? -16.405 9.651 13.920 1.00 91.88 90 GLU A C 1
ATOM 709 O O . GLU A 1 90 ? -15.530 9.710 14.776 1.00 91.88 90 GLU A O 1
ATOM 714 N N . GLN A 1 91 ? -17.111 8.533 13.737 1.00 93.38 91 GLN A N 1
ATOM 715 C CA . GLN A 1 91 ? -16.923 7.313 14.516 1.00 93.38 91 GLN A CA 1
ATOM 716 C C . GLN A 1 91 ? -16.347 6.195 13.654 1.00 93.38 91 GLN A C 1
ATOM 718 O O . GLN A 1 91 ? -16.677 6.057 12.471 1.00 93.38 91 GLN A O 1
ATOM 723 N N . TYR A 1 92 ? -15.518 5.351 14.264 1.00 93.81 92 TYR A N 1
ATOM 724 C CA . TYR A 1 92 ? -15.095 4.097 13.661 1.00 93.81 92 TYR A CA 1
ATOM 725 C C . TYR A 1 92 ? -16.224 3.081 13.752 1.00 93.81 92 TYR A C 1
ATOM 727 O O . TYR A 1 92 ? -16.726 2.759 14.833 1.00 93.81 92 TYR A O 1
ATOM 735 N N . CYS A 1 93 ? -16.593 2.552 12.596 1.00 94.94 93 CYS A N 1
ATOM 736 C CA . CYS A 1 93 ? -17.660 1.591 12.417 1.00 94.94 93 CYS A CA 1
ATOM 737 C C . CYS A 1 93 ? -17.145 0.322 11.747 1.00 94.94 93 CYS A C 1
ATOM 739 O O . CYS A 1 93 ? -16.176 0.327 10.981 1.00 94.94 93 CYS A O 1
ATOM 741 N N . VAL A 1 94 ? -17.873 -0.765 11.967 1.00 93.94 94 VAL A N 1
ATOM 742 C CA . VAL A 1 94 ? -17.710 -2.014 11.229 1.00 93.94 94 VAL A CA 1
ATOM 743 C C . VAL A 1 94 ? -18.856 -2.183 10.254 1.00 93.94 94 VAL A C 1
ATOM 745 O O . VAL A 1 94 ? -20.008 -1.864 10.545 1.00 93.94 94 VAL A O 1
ATOM 748 N N . LYS A 1 95 ? -18.518 -2.666 9.062 1.00 93.44 95 LYS A N 1
ATOM 749 C CA . LYS A 1 95 ? -19.494 -2.966 8.025 1.00 93.44 95 LYS A CA 1
ATOM 750 C C . LYS A 1 95 ? -20.176 -4.290 8.350 1.00 93.44 95 LYS A C 1
ATOM 752 O O . LYS A 1 95 ? -19.497 -5.287 8.590 1.00 93.44 95 LYS A O 1
ATOM 757 N N . LYS A 1 96 ? -21.502 -4.312 8.296 1.00 93.75 96 LYS A N 1
ATOM 758 C CA . LYS A 1 96 ? -22.320 -5.509 8.489 1.00 93.75 96 LYS A CA 1
ATOM 759 C C . LYS A 1 96 ? -23.368 -5.590 7.390 1.00 93.75 96 LYS A C 1
ATOM 761 O O . LYS A 1 96 ? -23.802 -4.571 6.863 1.00 93.75 96 LYS A O 1
ATOM 766 N N . MET A 1 97 ? -23.740 -6.806 7.015 1.00 94.06 97 MET A N 1
ATOM 767 C CA . MET A 1 97 ? -24.877 -7.041 6.133 1.00 94.06 97 MET A CA 1
ATOM 768 C C . MET A 1 97 ? -26.083 -7.377 7.007 1.00 94.06 97 MET A C 1
ATOM 770 O O . MET A 1 97 ? -26.038 -8.350 7.756 1.00 94.06 97 MET A O 1
ATOM 774 N N . VAL A 1 98 ? -27.141 -6.577 6.930 1.00 93.75 98 VAL A N 1
ATOM 775 C CA . VAL A 1 98 ? -28.396 -6.791 7.656 1.00 93.75 98 VAL A CA 1
ATOM 776 C C . VAL A 1 98 ? -29.520 -6.760 6.631 1.00 93.75 98 VAL A C 1
ATOM 778 O O . VAL A 1 98 ? -29.719 -5.751 5.961 1.00 93.75 98 VAL A O 1
ATOM 781 N N . ASN A 1 99 ? -30.223 -7.883 6.466 1.00 92.88 99 ASN A N 1
ATOM 782 C CA . ASN A 1 99 ? -31.323 -8.033 5.504 1.00 92.88 99 ASN A CA 1
ATOM 783 C C . ASN A 1 99 ? -30.951 -7.583 4.075 1.00 92.88 99 ASN A C 1
ATOM 785 O O . ASN A 1 99 ? -31.678 -6.828 3.436 1.00 92.88 99 ASN A O 1
ATOM 789 N N . GLY A 1 100 ? -29.771 -7.991 3.595 1.00 94.00 100 GLY A N 1
ATOM 790 C CA . GLY A 1 100 ? -29.273 -7.644 2.254 1.00 94.00 100 GLY A CA 1
ATOM 791 C C . GLY A 1 100 ? -28.795 -6.196 2.092 1.00 94.00 100 GLY A C 1
ATOM 792 O O . GLY A 1 100 ? -28.313 -5.831 1.023 1.00 94.00 100 GLY A O 1
ATOM 793 N N . THR A 1 101 ? -28.876 -5.383 3.147 1.00 94.44 101 THR A N 1
ATOM 794 C CA . THR A 1 101 ? -28.410 -3.995 3.150 1.00 94.44 101 THR A CA 1
ATOM 795 C C . THR A 1 101 ? -27.139 -3.854 3.977 1.00 94.44 101 THR A C 1
ATOM 797 O O . THR A 1 101 ? -26.992 -4.443 5.049 1.00 94.44 101 THR A O 1
ATOM 800 N N . ILE A 1 102 ? -26.202 -3.043 3.486 1.00 95.69 102 ILE A N 1
ATOM 801 C CA . ILE A 1 102 ? -24.989 -2.698 4.225 1.00 95.69 102 ILE A CA 1
ATOM 802 C C . ILE A 1 102 ? -25.335 -1.688 5.320 1.00 95.69 102 ILE A C 1
ATOM 804 O O . ILE A 1 102 ? -25.755 -0.569 5.029 1.00 95.69 102 ILE A O 1
ATOM 808 N N . THR A 1 103 ? -25.069 -2.053 6.567 1.00 95.50 103 THR A N 1
ATOM 809 C CA . THR A 1 103 ? -25.114 -1.154 7.720 1.00 95.50 103 THR A CA 1
ATOM 810 C C . THR A 1 103 ? -23.708 -0.924 8.272 1.00 95.50 103 THR A C 1
ATOM 812 O O . THR A 1 103 ? -22.793 -1.734 8.086 1.00 95.50 103 THR A O 1
ATOM 815 N N . TYR A 1 104 ? -23.521 0.220 8.928 1.00 96.38 104 TYR A N 1
ATOM 816 C CA . TYR A 1 104 ? -22.285 0.575 9.621 1.00 96.38 104 TYR A CA 1
ATOM 817 C C . TYR A 1 104 ? -22.604 0.712 11.106 1.00 96.38 104 TYR A C 1
ATOM 819 O O . TYR A 1 104 ? -23.294 1.646 11.504 1.00 96.38 104 TYR A O 1
ATOM 827 N N . GLU A 1 105 ? -22.131 -0.240 11.906 1.00 95.06 105 GLU A N 1
ATOM 828 C CA . GLU A 1 105 ? -22.329 -0.247 13.357 1.00 95.06 105 GLU A CA 1
ATOM 829 C C . GLU A 1 105 ? -21.092 0.379 14.025 1.00 95.06 105 GLU A C 1
ATOM 831 O O . GLU A 1 105 ? -19.978 -0.103 13.784 1.00 95.06 105 GLU A O 1
ATOM 836 N N . PRO A 1 106 ? -21.236 1.459 14.818 1.00 95.81 106 PRO A N 1
ATOM 837 C CA . PRO A 1 106 ? -20.129 2.034 15.575 1.00 95.81 106 PRO A CA 1
ATOM 838 C C . PRO A 1 106 ? -19.485 1.013 16.512 1.00 95.81 106 PRO A C 1
ATOM 840 O O . PRO A 1 106 ? -20.164 0.196 17.133 1.00 95.81 106 PRO A O 1
ATOM 843 N N . LEU A 1 107 ? -18.162 1.070 16.627 1.00 92.44 107 LEU A N 1
ATOM 844 C CA . LEU A 1 107 ? -17.425 0.298 17.617 1.00 92.44 107 LEU A CA 1
ATOM 845 C C . LEU A 1 107 ? -17.649 0.853 19.028 1.00 92.44 107 LEU A C 1
ATOM 847 O O . LEU A 1 107 ? -17.738 2.063 19.231 1.00 92.44 107 LEU A O 1
ATOM 851 N N . PHE A 1 108 ? -17.690 -0.037 20.015 1.00 90.44 108 PHE A N 1
ATOM 852 C CA . PHE A 1 108 ? -17.700 0.340 21.422 1.00 90.44 108 PHE A CA 1
ATOM 853 C C . PHE A 1 108 ? -16.801 -0.621 22.224 1.00 90.44 108 PHE A C 1
ATOM 855 O O . PHE A 1 108 ? -17.059 -1.827 22.197 1.00 90.44 108 PHE A O 1
ATOM 862 N N . PRO A 1 109 ? -15.750 -0.128 22.909 1.00 91.19 109 PRO A N 1
ATOM 863 C CA . PRO A 1 109 ? -15.282 1.263 22.903 1.00 91.19 109 PRO A CA 1
ATOM 864 C C . PRO A 1 109 ? -14.730 1.691 21.530 1.00 91.19 109 PRO A C 1
ATOM 866 O O . PRO A 1 109 ? -14.388 0.855 20.689 1.00 91.19 109 PRO A O 1
ATOM 869 N N . GLN A 1 110 ? -14.656 3.004 21.292 1.00 91.75 110 GLN A N 1
ATOM 870 C CA . GLN A 1 110 ? -13.961 3.537 20.118 1.00 91.75 110 GLN A CA 1
ATOM 871 C C . GLN A 1 110 ? -12.451 3.278 20.254 1.00 91.75 110 GLN A C 1
ATOM 873 O O . GLN A 1 110 ? -11.902 3.441 21.346 1.00 91.75 110 GLN A O 1
ATOM 878 N N . PRO A 1 111 ? -11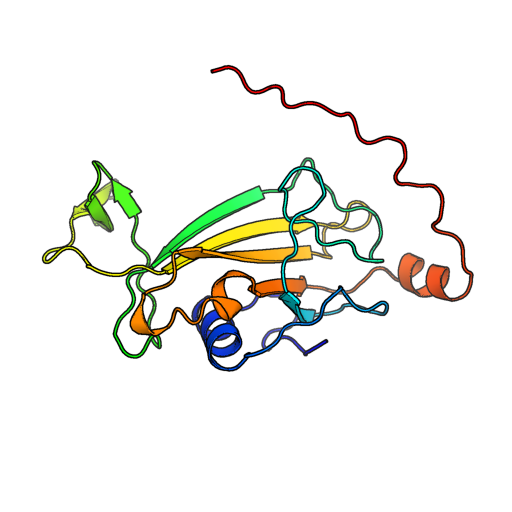.768 2.863 19.176 1.00 87.69 111 PRO A N 1
ATOM 879 C CA . PRO A 1 111 ? -10.334 2.616 19.214 1.00 87.69 111 PRO A CA 1
ATOM 880 C C . PRO A 1 111 ? -9.571 3.932 19.420 1.00 87.69 111 PRO A C 1
ATOM 882 O O . PRO A 1 111 ? -9.831 4.920 18.736 1.00 87.69 111 PRO A O 1
ATOM 885 N N . SER A 1 112 ? -8.591 3.928 20.323 1.00 82.50 112 SER A N 1
ATOM 886 C CA . SER A 1 112 ? -7.682 5.062 20.549 1.00 82.50 112 SER A CA 1
ATOM 887 C C . SER A 1 112 ? -6.552 5.140 19.518 1.00 82.50 112 SER A C 1
ATOM 889 O O . SER A 1 112 ? -5.880 6.159 19.404 1.00 82.50 112 SER A O 1
ATOM 891 N N . SER A 1 113 ? -6.311 4.060 18.774 1.00 80.94 113 SER A N 1
ATOM 892 C CA . SER A 1 113 ? -5.233 3.954 17.795 1.00 80.94 113 SER A CA 1
ATOM 893 C C . SER A 1 113 ? -5.680 3.165 16.572 1.00 80.94 113 SER A C 1
ATOM 895 O O . SER A 1 113 ? -6.269 2.087 16.681 1.00 80.94 113 SER A O 1
ATOM 897 N N . VAL A 1 114 ? -5.365 3.696 15.392 1.00 86.88 114 VAL A N 1
ATOM 898 C CA . VAL A 1 114 ? -5.664 3.067 14.104 1.00 86.88 114 VAL A CA 1
ATOM 899 C C . VAL A 1 114 ? -4.459 3.134 13.176 1.00 86.88 114 VAL A C 1
ATOM 901 O O . VAL A 1 114 ? -3.632 4.039 13.266 1.00 86.88 114 VAL A O 1
ATOM 904 N N . LEU A 1 115 ? -4.379 2.168 12.267 1.00 87.44 115 LEU A N 1
ATOM 905 C CA . LEU A 1 115 ? -3.444 2.161 11.149 1.00 87.44 115 LEU A CA 1
ATOM 906 C C . LEU A 1 115 ? -4.195 2.589 9.892 1.00 87.44 115 LEU A C 1
ATOM 908 O O . LEU A 1 115 ? -5.174 1.941 9.523 1.00 87.44 115 LEU A O 1
ATOM 912 N N . THR A 1 116 ? -3.714 3.620 9.205 1.00 89.25 116 THR A N 1
ATOM 913 C CA . THR A 1 116 ? -4.267 4.033 7.910 1.00 89.25 116 THR A CA 1
ATOM 914 C C . THR A 1 116 ? -3.229 3.839 6.819 1.00 89.25 116 THR A C 1
ATOM 916 O O . THR A 1 116 ? -2.138 4.412 6.866 1.00 89.25 116 THR A O 1
ATOM 919 N N . LEU A 1 117 ? -3.595 3.028 5.828 1.00 91.12 117 LEU A N 1
ATOM 920 C CA . LEU A 1 117 ? -2.801 2.747 4.641 1.00 91.12 117 LEU A CA 1
ATOM 921 C C . LEU A 1 117 ? -3.393 3.491 3.446 1.00 91.12 117 LEU A C 1
ATOM 923 O O . LEU A 1 117 ? -4.582 3.348 3.154 1.00 91.12 117 LEU A O 1
ATOM 927 N N . HIS A 1 118 ? -2.551 4.231 2.735 1.00 91.81 118 HIS A N 1
ATOM 928 C CA . HIS A 1 118 ? -2.871 4.838 1.449 1.00 91.81 118 HIS A CA 1
ATOM 929 C C . HIS A 1 118 ? -2.254 3.992 0.353 1.00 91.81 118 HIS A C 1
ATOM 931 O O . HIS A 1 118 ? -1.068 3.666 0.404 1.00 91.81 118 HIS A O 1
ATOM 937 N N . ARG A 1 119 ? -3.063 3.605 -0.629 1.00 94.56 119 ARG A N 1
ATOM 938 C CA . ARG A 1 119 ? -2.637 2.703 -1.693 1.00 94.56 119 ARG A CA 1
ATOM 939 C C . ARG A 1 119 ? -2.917 3.298 -3.044 1.00 94.56 119 ARG A C 1
ATOM 941 O O . 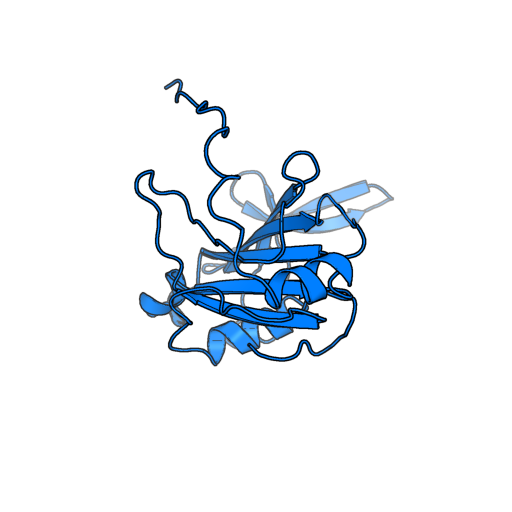ARG A 1 119 ? -4.073 3.508 -3.383 1.00 94.56 119 ARG A O 1
ATOM 948 N N . TYR A 1 120 ? -1.863 3.491 -3.812 1.00 95.25 120 TYR A N 1
ATOM 949 C CA . TYR A 1 120 ? -1.946 3.851 -5.211 1.00 95.25 120 TYR A CA 1
ATOM 950 C C . TYR A 1 120 ? -1.733 2.601 -6.057 1.00 95.25 120 TYR A C 1
ATOM 952 O O . TYR A 1 120 ? -0.711 1.924 -5.929 1.00 95.25 120 TYR A O 1
ATOM 960 N N . TYR A 1 121 ? -2.711 2.287 -6.894 1.00 96.69 121 TYR A N 1
ATOM 961 C CA . TYR A 1 121 ? -2.689 1.179 -7.836 1.00 96.69 121 TYR A CA 1
ATOM 962 C C . TYR A 1 121 ? -2.597 1.736 -9.247 1.00 96.69 121 TYR A C 1
ATOM 964 O O . TYR A 1 121 ? -3.332 2.654 -9.600 1.00 96.69 121 TYR A O 1
ATOM 972 N N . THR A 1 122 ? -1.731 1.152 -10.062 1.00 96.94 122 THR A N 1
ATOM 973 C CA . THR A 1 122 ? -1.625 1.471 -11.485 1.00 96.94 122 THR A CA 1
ATOM 974 C C . THR A 1 122 ? -1.157 0.238 -12.250 1.00 96.94 122 THR A C 1
ATOM 976 O O . THR A 1 122 ? -0.578 -0.690 -11.673 1.00 96.94 122 THR A O 1
ATOM 979 N N . ASN A 1 123 ? -1.411 0.227 -13.551 1.00 96.50 123 ASN A N 1
ATOM 980 C CA . ASN A 1 123 ? -0.925 -0.799 -14.461 1.00 96.50 123 ASN A CA 1
ATOM 981 C C . ASN A 1 123 ? 0.016 -0.157 -15.478 1.00 96.50 123 ASN A C 1
ATOM 983 O O . ASN A 1 123 ? -0.035 1.051 -15.713 1.00 96.50 123 ASN A O 1
ATOM 987 N N . LEU A 1 124 ? 0.904 -0.949 -16.064 1.00 95.00 124 LEU A N 1
ATOM 988 C CA . LEU A 1 124 ? 1.779 -0.451 -17.113 1.00 95.00 124 LEU A CA 1
ATOM 989 C C . LEU A 1 124 ? 0.954 -0.162 -18.375 1.00 95.00 124 LEU A C 1
ATOM 991 O O . LEU A 1 124 ? 0.130 -0.980 -18.778 1.00 95.00 124 LEU A O 1
ATOM 995 N N . MET A 1 125 ? 1.198 0.982 -19.015 1.00 93.31 125 MET A N 1
ATOM 996 C CA . MET A 1 125 ? 0.428 1.422 -20.185 1.00 93.31 125 MET A CA 1
ATOM 997 C C . MET A 1 125 ? 0.579 0.468 -21.377 1.00 93.31 125 MET A C 1
ATOM 999 O O . MET A 1 125 ? -0.378 0.215 -22.100 1.00 93.31 125 MET A O 1
ATOM 1003 N N . GLU A 1 126 ? 1.777 -0.086 -21.576 1.00 91.81 126 GLU A N 1
ATOM 1004 C CA . GLU A 1 126 ? 2.043 -1.033 -22.667 1.00 91.81 126 GLU A CA 1
ATOM 1005 C C . GLU A 1 126 ? 1.515 -2.451 -22.392 1.00 91.81 126 GLU A C 1
ATOM 1007 O O . GLU A 1 126 ? 1.342 -3.227 -23.331 1.00 91.81 126 GLU A O 1
ATOM 1012 N N . ASP A 1 127 ? 1.300 -2.808 -21.122 1.00 92.69 127 ASP A N 1
ATOM 1013 C CA . ASP A 1 127 ? 0.855 -4.138 -20.701 1.00 92.69 127 ASP A CA 1
ATOM 1014 C C . ASP A 1 127 ? 0.134 -4.067 -19.347 1.00 92.69 127 ASP A C 1
ATOM 1016 O O . ASP A 1 127 ? 0.749 -4.059 -18.277 1.00 92.69 127 ASP A O 1
ATOM 1020 N N . ASN A 1 128 ? -1.198 -4.071 -19.393 1.00 92.44 128 ASN A N 1
ATOM 1021 C CA . ASN A 1 128 ? -2.038 -3.947 -18.205 1.00 92.44 128 ASN A CA 1
ATOM 1022 C C . ASN A 1 128 ? -1.966 -5.159 -17.251 1.00 92.44 128 ASN A C 1
ATOM 1024 O O . ASN A 1 128 ? -2.517 -5.114 -16.145 1.00 92.44 128 ASN A O 1
ATOM 1028 N N . THR A 1 129 ? -1.298 -6.246 -17.652 1.00 93.25 129 THR A N 1
ATOM 1029 C CA . THR A 1 129 ? -1.076 -7.407 -16.786 1.00 93.25 129 THR A CA 1
ATOM 1030 C C . THR A 1 129 ? 0.055 -7.164 -15.791 1.00 93.25 129 THR A C 1
ATOM 1032 O O . THR A 1 129 ? 0.058 -7.786 -14.726 1.00 93.25 129 THR A O 1
ATOM 1035 N N . PHE A 1 130 ? 0.965 -6.229 -16.090 1.00 95.56 130 PHE A N 1
ATOM 1036 C CA . PHE A 1 130 ? 2.024 -5.806 -15.185 1.00 95.56 130 PHE A CA 1
ATOM 1037 C C . PHE A 1 130 ? 1.555 -4.635 -14.322 1.00 95.56 130 PHE A C 1
ATOM 1039 O O . PHE A 1 130 ? 1.206 -3.562 -14.817 1.00 95.56 130 PHE A O 1
ATOM 1046 N N . LYS A 1 131 ? 1.534 -4.845 -13.006 1.00 96.38 131 LYS A N 1
ATOM 1047 C CA . LYS A 1 131 ? 0.870 -3.938 -12.063 1.00 96.38 131 LYS A CA 1
ATOM 1048 C C . LYS A 1 131 ? 1.843 -3.414 -11.028 1.00 96.38 131 LYS A C 1
ATOM 1050 O O . LYS A 1 131 ? 2.718 -4.148 -10.566 1.00 96.38 131 LYS A O 1
ATOM 1055 N N . LYS A 1 132 ? 1.626 -2.172 -10.604 1.00 96.69 132 LYS A N 1
ATOM 1056 C CA . LYS A 1 132 ? 2.330 -1.547 -9.487 1.00 96.69 132 LYS A CA 1
ATOM 1057 C C . LYS A 1 132 ? 1.346 -1.140 -8.402 1.00 96.69 132 LYS A C 1
ATOM 1059 O O . LYS A 1 132 ? 0.297 -0.557 -8.677 1.00 96.69 132 LYS A O 1
ATOM 1064 N N . ARG A 1 133 ? 1.719 -1.415 -7.154 1.00 97.12 133 ARG A N 1
ATOM 1065 C CA . ARG A 1 133 ? 1.051 -0.877 -5.970 1.00 97.12 133 ARG A CA 1
ATOM 1066 C C . ARG A 1 133 ? 2.061 -0.151 -5.107 1.00 97.12 133 ARG A C 1
ATOM 1068 O O . ARG A 1 133 ? 3.085 -0.715 -4.746 1.00 97.12 133 ARG A O 1
ATOM 1075 N N . ILE A 1 134 ? 1.750 1.085 -4.752 1.00 95.69 134 ILE A N 1
ATOM 1076 C CA . ILE A 1 134 ? 2.513 1.861 -3.781 1.00 95.69 134 ILE A CA 1
ATOM 1077 C C . ILE A 1 134 ? 1.648 1.972 -2.537 1.00 95.69 134 ILE A C 1
ATOM 1079 O O . ILE A 1 134 ? 0.537 2.490 -2.608 1.00 95.69 134 ILE A O 1
ATOM 1083 N N . THR A 1 135 ? 2.144 1.474 -1.409 1.00 94.50 135 THR A N 1
ATOM 1084 C CA . THR A 1 135 ? 1.491 1.633 -0.111 1.00 94.50 135 THR A CA 1
ATOM 1085 C C . THR A 1 135 ? 2.302 2.584 0.754 1.00 94.50 135 THR A C 1
ATOM 1087 O O . THR A 1 135 ? 3.461 2.306 1.051 1.00 94.50 135 THR A O 1
ATOM 1090 N N . THR A 1 136 ? 1.685 3.675 1.195 1.00 91.06 136 THR A N 1
ATOM 1091 C CA . THR A 1 136 ? 2.234 4.592 2.197 1.00 91.06 136 THR A CA 1
ATOM 1092 C C . THR A 1 136 ? 1.408 4.521 3.476 1.00 91.06 136 THR A C 1
ATOM 1094 O O . THR A 1 136 ? 0.219 4.187 3.469 1.00 91.06 136 THR A O 1
ATOM 1097 N N . ILE A 1 137 ? 2.051 4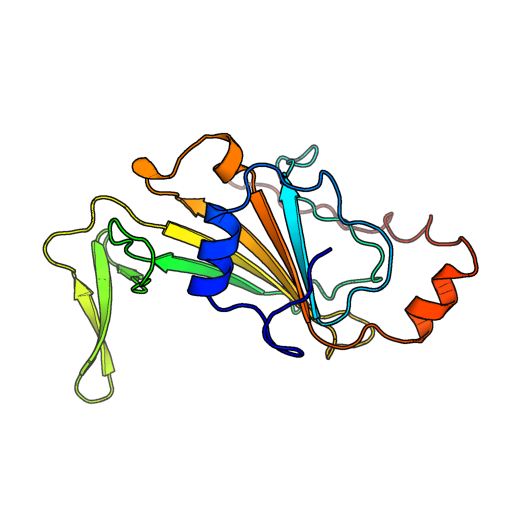.810 4.601 1.00 86.31 137 ILE A N 1
ATOM 1098 C CA . ILE A 1 137 ? 1.402 4.861 5.909 1.00 86.31 137 ILE A CA 1
ATOM 1099 C C . ILE A 1 137 ? 1.080 6.325 6.203 1.00 86.31 137 ILE A C 1
ATOM 1101 O O . ILE A 1 137 ? 1.993 7.145 6.223 1.00 86.31 137 ILE A O 1
ATOM 1105 N N . ALA A 1 138 ? -0.189 6.660 6.441 1.00 80.00 138 ALA A N 1
ATOM 1106 C CA . ALA A 1 138 ? -0.564 8.021 6.859 1.00 80.00 138 ALA A CA 1
ATOM 1107 C C . ALA A 1 138 ? -0.908 8.133 8.341 1.00 80.00 138 ALA A C 1
ATOM 1109 O O . ALA A 1 138 ? -0.770 9.199 8.925 1.00 80.00 138 ALA A O 1
ATOM 1110 N N . GLY A 1 139 ? -1.342 7.037 8.959 1.00 75.06 139 GLY A N 1
ATOM 1111 C CA . GLY A 1 139 ? -1.594 6.975 10.393 1.00 75.06 139 GLY A CA 1
ATOM 1112 C C . GLY A 1 139 ? -0.944 5.726 10.950 1.00 75.06 139 GLY A C 1
ATOM 1113 O O . GLY A 1 139 ? -1.211 4.637 10.445 1.00 75.06 139 GLY A O 1
ATOM 1114 N N . LEU A 1 140 ? -0.089 5.883 11.957 1.00 72.88 140 LEU A N 1
ATOM 1115 C CA . LEU A 1 140 ? 0.551 4.776 12.654 1.00 72.88 140 LEU A CA 1
ATOM 1116 C C . LEU A 1 140 ? 0.287 4.939 14.158 1.00 72.88 140 LEU A C 1
ATOM 1118 O O . LEU A 1 140 ? 0.516 6.034 14.675 1.00 72.88 140 LEU A O 1
ATOM 1122 N N . PRO A 1 141 ? -0.166 3.887 14.861 1.00 70.94 141 PRO A N 1
ATOM 1123 C CA . PRO A 1 141 ? -0.262 3.910 16.313 1.00 70.94 141 PRO A CA 1
ATOM 1124 C C . PRO A 1 141 ? 1.052 4.325 16.984 1.00 70.94 141 PRO A C 1
ATOM 1126 O O . PRO A 1 141 ? 2.136 3.926 16.548 1.00 70.94 141 PRO A O 1
ATOM 1129 N N . GLU A 1 142 ? 0.945 5.095 18.066 1.00 69.75 142 GLU A N 1
ATOM 1130 C CA . GLU A 1 142 ? 2.087 5.712 18.754 1.00 69.75 142 GLU A CA 1
ATOM 1131 C C . GLU A 1 142 ? 3.110 4.680 19.244 1.00 69.75 142 GLU A C 1
ATOM 1133 O O . GLU A 1 142 ? 4.310 4.859 19.059 1.00 69.75 142 GLU A O 1
ATOM 1138 N N . PHE A 1 143 ? 2.645 3.525 19.725 1.00 65.94 143 PHE A N 1
ATOM 1139 C CA . PHE A 1 143 ? 3.502 2.429 20.190 1.00 65.94 143 PHE A CA 1
ATOM 1140 C C . PHE A 1 143 ? 4.364 1.771 19.091 1.00 65.94 143 PHE A C 1
ATOM 1142 O O . PHE A 1 143 ? 5.245 0.968 19.388 1.00 65.94 143 PHE A O 1
ATOM 1149 N N . ILE A 1 144 ? 4.124 2.094 17.816 1.00 67.31 144 ILE A N 1
ATOM 1150 C CA . ILE A 1 144 ? 4.926 1.663 16.656 1.00 67.31 144 ILE A CA 1
ATOM 1151 C C . ILE A 1 144 ? 5.699 2.851 16.064 1.00 67.31 144 ILE A C 1
ATOM 1153 O O . ILE A 1 144 ? 6.621 2.666 15.265 1.00 67.31 144 ILE A O 1
ATOM 1157 N N . SER A 1 145 ? 5.292 4.077 16.404 1.00 61.53 145 SER A N 1
ATOM 1158 C CA . SER A 1 145 ? 5.716 5.320 15.769 1.00 61.53 145 SER A CA 1
ATOM 1159 C C . SER A 1 145 ? 7.124 5.714 16.199 1.00 61.53 145 SER A C 1
ATOM 1161 O O . SER A 1 145 ? 7.327 6.679 16.925 1.00 61.53 145 SER A O 1
ATOM 1163 N N . VAL A 1 146 ? 8.120 5.028 15.651 1.00 62.59 146 VAL A N 1
ATOM 1164 C CA . VAL A 1 146 ? 9.423 5.651 15.415 1.00 62.59 146 VAL A CA 1
ATOM 1165 C C . VAL A 1 146 ? 9.232 6.551 14.195 1.00 62.59 146 VAL A C 1
ATOM 1167 O O . VAL A 1 146 ? 8.776 6.058 13.165 1.00 62.59 146 VAL A O 1
ATOM 1170 N N . GLU A 1 147 ? 9.540 7.848 14.279 1.00 61.28 147 GLU A N 1
ATOM 1171 C CA . GLU A 1 147 ? 9.345 8.815 13.175 1.00 61.28 147 GLU A CA 1
ATOM 1172 C C . GLU A 1 147 ? 9.854 8.293 11.821 1.00 61.28 147 GLU A C 1
ATOM 1174 O O . GLU A 1 147 ? 9.205 8.471 10.791 1.00 61.28 147 GLU A O 1
ATOM 1179 N N . LYS A 1 148 ? 10.942 7.515 11.844 1.00 60.25 148 LYS A N 1
ATOM 1180 C CA . LYS A 1 148 ? 11.525 6.833 10.681 1.00 60.25 148 LYS A CA 1
ATOM 1181 C C . LYS A 1 148 ? 10.548 5.920 9.927 1.00 60.25 148 LYS A C 1
ATOM 1183 O O . LYS A 1 148 ? 10.614 5.838 8.706 1.00 60.25 148 LYS A O 1
ATOM 1188 N N . LYS A 1 149 ? 9.596 5.271 10.609 1.00 66.69 149 LYS A N 1
ATOM 1189 C CA . LYS A 1 149 ? 8.604 4.385 9.971 1.00 66.69 149 LYS A CA 1
ATOM 1190 C C . LYS A 1 149 ? 7.510 5.143 9.218 1.00 66.69 149 LYS A C 1
ATOM 1192 O O . LYS A 1 149 ? 6.934 4.580 8.291 1.00 66.69 149 LYS A O 1
ATOM 1197 N N . LYS A 1 150 ? 7.243 6.412 9.559 1.00 65.12 150 LYS A N 1
ATOM 1198 C CA . LYS A 1 150 ? 6.268 7.261 8.840 1.00 65.12 150 LYS A CA 1
ATOM 1199 C C . LYS A 1 150 ? 6.743 7.628 7.433 1.00 65.12 150 LYS A C 1
ATOM 1201 O O . LYS A 1 150 ? 5.929 7.894 6.550 1.00 65.12 150 LYS A O 1
ATOM 1206 N N . MET A 1 151 ? 8.054 7.582 7.221 1.00 78.12 151 MET A N 1
ATOM 1207 C CA . MET A 1 151 ? 8.675 7.847 5.929 1.00 78.12 151 MET A CA 1
ATOM 1208 C C . MET A 1 151 ? 8.736 6.600 5.048 1.00 78.12 151 MET A C 1
ATOM 1210 O O . MET A 1 151 ? 9.125 6.709 3.897 1.00 78.12 151 MET A O 1
ATOM 1214 N N . LEU A 1 152 ? 8.339 5.414 5.520 1.00 88.50 152 LEU A N 1
ATOM 1215 C CA . LEU A 1 152 ? 8.416 4.214 4.691 1.00 88.50 152 LEU A CA 1
ATOM 1216 C C . LEU A 1 152 ? 7.227 4.105 3.726 1.00 88.50 152 LEU A C 1
ATOM 1218 O O . LEU A 1 152 ? 6.059 4.266 4.091 1.00 88.50 152 LEU A O 1
ATOM 1222 N N . ALA A 1 153 ? 7.543 3.754 2.487 1.00 92.69 153 ALA A N 1
ATOM 1223 C CA . ALA A 1 153 ? 6.616 3.297 1.469 1.00 92.69 153 ALA A CA 1
ATOM 1224 C C . ALA A 1 153 ? 6.998 1.886 1.027 1.00 92.69 153 ALA A C 1
ATOM 1226 O O . ALA A 1 153 ? 8.168 1.510 1.023 1.00 92.69 153 ALA A O 1
ATOM 1227 N N . ILE A 1 154 ? 6.009 1.100 0.622 1.00 95.25 154 ILE A N 1
ATOM 1228 C CA . ILE A 1 154 ? 6.229 -0.220 0.039 1.00 95.25 154 ILE A CA 1
ATOM 1229 C C . ILE A 1 154 ? 5.753 -0.174 -1.404 1.00 95.25 154 ILE A C 1
ATOM 1231 O O . ILE A 1 154 ? 4.579 0.085 -1.666 1.00 95.25 154 ILE A O 1
ATOM 1235 N N . VAL A 1 155 ? 6.675 -0.421 -2.327 1.00 96.62 155 VAL A N 1
ATOM 1236 C CA . VAL A 1 155 ? 6.417 -0.487 -3.763 1.00 96.62 155 VAL A CA 1
ATOM 1237 C C . VAL A 1 155 ? 6.430 -1.948 -4.183 1.00 96.62 155 VAL A C 1
ATOM 1239 O O . VAL A 1 155 ? 7.434 -2.640 -4.024 1.00 96.62 155 VAL A O 1
ATOM 1242 N N . GLU A 1 156 ? 5.311 -2.418 -4.711 1.00 97.62 156 GLU A N 1
ATOM 1243 C CA . GLU A 1 156 ? 5.098 -3.792 -5.151 1.00 97.62 156 GLU A CA 1
ATOM 1244 C C . GLU A 1 156 ? 4.899 -3.835 -6.656 1.00 97.62 156 GLU A C 1
ATOM 1246 O O . GLU A 1 156 ? 4.131 -3.047 -7.208 1.00 97.62 156 GLU A O 1
ATOM 1251 N N . TYR A 1 157 ? 5.548 -4.804 -7.290 1.00 97.19 157 TYR A N 1
ATOM 1252 C CA . TYR A 1 157 ? 5.420 -5.110 -8.705 1.00 97.19 157 TYR A CA 1
ATOM 1253 C C . TYR A 1 157 ? 4.886 -6.519 -8.850 1.00 97.19 157 TYR A C 1
ATOM 1255 O O . TYR A 1 157 ? 5.433 -7.458 -8.273 1.00 97.19 157 TYR A O 1
ATOM 1263 N N . CYS A 1 158 ? 3.826 -6.658 -9.629 1.00 95.44 158 CYS A N 1
ATOM 1264 C CA . CYS A 1 158 ? 3.073 -7.889 -9.753 1.00 95.44 158 CYS A CA 1
ATOM 1265 C C . CYS A 1 158 ? 2.915 -8.258 -11.228 1.00 95.44 158 CYS A C 1
ATOM 1267 O O . CYS A 1 158 ? 2.565 -7.408 -12.050 1.00 95.44 158 CYS A O 1
ATOM 1269 N N . GLY A 1 159 ? 3.168 -9.526 -11.549 1.00 92.81 159 GLY A N 1
ATOM 1270 C CA . GLY A 1 159 ? 3.162 -10.035 -12.913 1.00 92.81 159 GLY A CA 1
ATOM 1271 C C . GLY A 1 159 ? 4.543 -10.011 -13.565 1.00 92.81 159 GLY A C 1
ATOM 1272 O O . GLY A 1 159 ? 5.570 -9.749 -12.934 1.00 92.81 159 GLY A O 1
ATOM 1273 N N . THR A 1 160 ? 4.567 -10.311 -14.863 1.00 90.25 160 THR A N 1
ATOM 1274 C CA . THR A 1 160 ? 5.809 -10.403 -15.634 1.00 90.25 160 THR A CA 1
ATOM 1275 C C . THR A 1 160 ? 6.073 -9.103 -16.370 1.00 90.25 160 THR A C 1
ATOM 1277 O O . THR A 1 160 ? 5.277 -8.682 -17.198 1.00 90.25 160 THR A O 1
ATOM 1280 N N . MET A 1 161 ? 7.239 -8.507 -16.128 1.00 87.00 161 MET A N 1
ATOM 1281 C CA . MET A 1 161 ? 7.677 -7.336 -16.879 1.00 87.00 161 MET A CA 1
ATOM 1282 C C . MET A 1 161 ? 7.753 -7.645 -18.393 1.00 87.00 161 MET A C 1
ATOM 1284 O O . MET A 1 161 ? 8.341 -8.676 -18.763 1.00 87.00 161 MET A O 1
ATOM 1288 N N . PRO A 1 162 ? 7.250 -6.768 -19.283 1.00 85.50 162 PRO A N 1
ATOM 1289 C CA . PRO A 1 162 ? 7.285 -7.002 -20.724 1.00 85.50 162 PRO A CA 1
ATOM 1290 C C . PRO A 1 162 ? 8.699 -7.139 -21.294 1.00 85.50 162 PRO A C 1
ATOM 1292 O O . PRO A 1 162 ? 9.630 -6.407 -20.956 1.00 85.50 162 PRO A O 1
ATOM 1295 N N . THR A 1 163 ? 8.869 -8.071 -22.231 1.00 75.06 163 THR A N 1
ATOM 1296 C CA . THR A 1 163 ? 10.173 -8.433 -22.814 1.00 75.06 163 THR A CA 1
ATOM 1297 C C . THR A 1 163 ? 10.829 -7.303 -23.614 1.00 75.06 163 THR A C 1
ATOM 1299 O O . THR A 1 163 ? 12.056 -7.246 -23.692 1.00 75.06 163 THR A O 1
ATOM 1302 N N . LYS A 1 164 ? 10.044 -6.389 -24.198 1.00 71.19 164 LYS A N 1
ATOM 1303 C CA . LYS A 1 164 ? 10.570 -5.229 -24.942 1.00 71.19 164 LYS A CA 1
ATOM 1304 C C . LYS A 1 164 ? 11.371 -4.297 -24.025 1.00 71.19 164 LYS A C 1
ATOM 1306 O O . LYS A 1 164 ? 12.479 -3.896 -24.370 1.00 71.19 164 LYS A O 1
ATOM 1311 N N . LEU A 1 165 ? 10.886 -4.098 -22.802 1.00 66.88 165 LEU A N 1
ATOM 1312 C CA . LEU A 1 165 ? 11.558 -3.318 -21.763 1.00 66.88 165 LEU A CA 1
ATOM 1313 C C . LEU A 1 165 ? 12.763 -4.053 -21.160 1.00 66.88 165 LEU A C 1
ATOM 1315 O O . LEU A 1 165 ? 13.734 -3.420 -20.753 1.00 66.88 165 LEU A O 1
ATOM 1319 N N . LYS A 1 166 ? 12.763 -5.396 -21.176 1.00 60.62 166 LYS A N 1
ATOM 1320 C CA . LYS A 1 166 ? 13.955 -6.195 -20.823 1.00 60.62 166 LYS A CA 1
ATOM 1321 C C . LYS A 1 166 ? 15.109 -5.972 -21.808 1.00 60.62 166 LYS A C 1
ATOM 1323 O O . LYS A 1 166 ? 16.264 -6.035 -21.400 1.00 60.62 166 LYS A O 1
ATOM 1328 N N . LYS A 1 167 ? 14.807 -5.728 -23.092 1.00 52.66 167 LYS A N 1
ATOM 1329 C CA . LYS A 1 167 ? 15.803 -5.530 -24.162 1.00 52.66 167 LYS A CA 1
ATOM 1330 C C . LYS A 1 167 ? 16.315 -4.094 -24.255 1.00 52.66 167 LYS A C 1
ATOM 1332 O O . LYS A 1 167 ? 17.505 -3.921 -24.500 1.00 52.66 167 LYS A O 1
ATOM 1337 N N . ALA A 1 168 ? 15.463 -3.096 -23.999 1.00 52.25 168 ALA A N 1
ATOM 1338 C CA . ALA A 1 168 ? 15.866 -1.687 -23.950 1.00 52.25 168 ALA A CA 1
ATOM 1339 C C . ALA A 1 168 ? 16.995 -1.435 -22.932 1.00 52.25 168 ALA A C 1
ATOM 1341 O O . ALA A 1 168 ? 17.798 -0.539 -23.100 1.00 52.25 168 ALA A O 1
ATOM 1342 N N . ARG A 1 169 ? 17.157 -2.292 -21.920 1.00 51.66 169 ARG A N 1
ATOM 1343 C CA . ARG A 1 169 ? 18.241 -2.181 -20.928 1.00 51.66 169 ARG A CA 1
ATOM 1344 C C . ARG A 1 169 ? 19.592 -2.744 -21.365 1.00 51.66 169 ARG A C 1
ATOM 1346 O O . ARG A 1 169 ? 20.517 -2.770 -20.561 1.00 51.66 169 ARG A O 1
ATOM 1353 N N . LYS A 1 170 ? 19.719 -3.194 -22.618 1.00 46.62 170 LYS A N 1
ATOM 1354 C CA . LYS A 1 170 ? 21.029 -3.411 -23.248 1.00 46.62 170 LYS A CA 1
ATOM 1355 C C . LYS A 1 170 ? 21.562 -2.170 -23.972 1.00 46.62 170 LYS A C 1
ATOM 1357 O O . LYS A 1 170 ? 22.728 -2.196 -24.341 1.00 46.62 170 LYS A O 1
ATOM 1362 N N . PHE A 1 171 ? 20.762 -1.115 -24.150 1.00 38.53 171 PHE A N 1
ATOM 1363 C CA . PHE A 1 171 ? 21.186 0.124 -24.804 1.00 38.53 171 PHE A CA 1
ATOM 1364 C C . PHE A 1 171 ? 20.580 1.339 -24.087 1.00 38.53 171 PHE A C 1
ATOM 1366 O O . PHE A 1 171 ? 19.368 1.508 -24.040 1.00 38.53 171 PHE A O 1
ATOM 1373 N N . GLU A 1 172 ? 21.441 2.149 -23.474 1.00 46.88 172 GLU A N 1
ATOM 1374 C CA . GLU A 1 172 ? 21.103 3.395 -22.781 1.00 46.88 172 GLU A CA 1
ATOM 1375 C C . GLU A 1 172 ? 20.315 4.348 -23.689 1.00 46.88 172 GLU A C 1
ATOM 1377 O O . GLU A 1 172 ? 20.905 4.949 -24.573 1.00 46.88 172 GLU A O 1
ATOM 1382 N N . GLU A 1 173 ? 19.007 4.524 -23.478 1.00 48.31 173 GLU A N 1
ATOM 1383 C CA . GLU A 1 173 ? 18.256 5.628 -24.099 1.00 48.31 173 GLU A CA 1
ATOM 1384 C C . GLU A 1 173 ? 16.871 5.805 -23.444 1.00 48.31 173 GLU A C 1
ATOM 1386 O O . GLU A 1 173 ? 15.853 5.343 -23.948 1.00 48.31 173 GLU A O 1
ATOM 1391 N N . ILE A 1 174 ? 16.794 6.469 -22.280 1.00 45.12 174 ILE A N 1
ATOM 1392 C CA . ILE A 1 174 ? 15.507 6.965 -21.734 1.00 45.12 174 ILE A CA 1
ATOM 1393 C C . ILE A 1 174 ? 15.689 8.347 -21.078 1.00 45.12 174 ILE A C 1
ATOM 1395 O O . ILE A 1 174 ? 15.306 8.580 -19.937 1.00 45.12 174 ILE A O 1
ATOM 1399 N N . GLY A 1 175 ? 16.312 9.284 -21.798 1.00 40.69 175 GLY A N 1
ATOM 1400 C CA . GLY A 1 175 ? 16.494 10.672 -21.344 1.00 40.69 175 GLY A CA 1
ATOM 1401 C C . GLY A 1 175 ? 15.372 11.647 -21.732 1.00 40.69 175 GLY A C 1
ATOM 1402 O O . GLY A 1 175 ? 15.435 12.811 -21.349 1.00 40.69 175 GLY A O 1
ATOM 1403 N N . ALA A 1 176 ? 14.357 11.228 -22.501 1.00 38.84 176 ALA A N 1
ATOM 1404 C CA . ALA A 1 176 ? 13.515 12.179 -23.245 1.00 38.84 176 ALA A CA 1
ATOM 1405 C C . ALA A 1 176 ? 12.010 12.213 -22.898 1.00 38.84 176 ALA A C 1
ATOM 1407 O O . ALA A 1 176 ? 11.311 13.075 -23.417 1.00 38.84 176 ALA A O 1
ATOM 1408 N N . ILE A 1 177 ? 11.479 11.339 -22.033 1.00 44.00 177 ILE A N 1
ATOM 1409 C CA . ILE A 1 177 ? 10.010 11.142 -21.945 1.00 44.00 177 ILE A CA 1
ATOM 1410 C C . ILE A 1 177 ? 9.319 11.999 -20.855 1.00 44.00 177 ILE A C 1
ATOM 1412 O O . ILE A 1 177 ? 8.099 12.118 -20.837 1.00 44.00 177 ILE A O 1
ATOM 1416 N N . TYR A 1 178 ? 10.061 12.677 -19.972 1.00 41.16 178 TYR A N 1
ATOM 1417 C CA . TYR A 1 178 ? 9.467 13.397 -18.827 1.00 41.16 178 TYR A CA 1
ATOM 1418 C C . TYR A 1 178 ? 9.126 14.884 -19.057 1.00 41.16 178 TYR A C 1
ATOM 1420 O O . TYR A 1 178 ? 8.756 15.562 -18.101 1.00 41.16 178 TYR A O 1
ATOM 1428 N N . LYS A 1 179 ? 9.217 15.418 -20.284 1.00 36.94 179 LYS A N 1
ATOM 1429 C CA . LYS A 1 179 ? 9.002 16.861 -20.530 1.00 36.94 179 LYS A CA 1
ATOM 1430 C C . LYS A 1 179 ? 7.542 17.306 -20.696 1.00 36.94 179 LYS A C 1
ATOM 1432 O O . LYS A 1 179 ? 7.290 18.497 -20.569 1.00 36.94 179 LYS A O 1
ATOM 1437 N N . ASP A 1 180 ? 6.590 16.386 -20.860 1.00 34.59 180 ASP A N 1
ATOM 1438 C CA . ASP A 1 180 ? 5.206 16.739 -21.230 1.00 34.59 180 ASP A CA 1
ATOM 1439 C C . ASP A 1 180 ? 4.151 16.400 -20.159 1.00 34.59 180 ASP A C 1
ATOM 1441 O O . ASP A 1 180 ? 3.017 16.037 -20.479 1.00 34.59 180 ASP A O 1
ATOM 1445 N N . ARG A 1 181 ? 4.474 16.516 -18.861 1.00 37.31 181 ARG A N 1
ATOM 1446 C CA . ARG A 1 181 ? 3.417 16.509 -17.831 1.00 37.31 181 ARG A CA 1
ATOM 1447 C C . ARG A 1 181 ? 2.690 17.862 -17.834 1.00 37.31 181 ARG A C 1
ATOM 1449 O O . ARG A 1 181 ? 3.338 18.870 -17.556 1.00 37.31 181 ARG A O 1
ATOM 1456 N N . PRO A 1 182 ? 1.364 17.919 -18.053 1.00 31.80 182 PRO A N 1
ATOM 1457 C CA . PRO A 1 182 ? 0.607 19.129 -17.766 1.00 31.80 182 PRO A CA 1
ATOM 1458 C C . PRO A 1 182 ? 0.609 19.401 -16.254 1.00 31.80 182 PRO A C 1
ATOM 1460 O O . PRO A 1 182 ? 0.173 18.570 -15.455 1.00 31.80 182 PRO A O 1
ATOM 1463 N N . GLN A 1 183 ? 1.117 20.574 -15.871 1.00 42.47 183 GLN A N 1
ATOM 1464 C CA . GLN A 1 183 ? 0.906 21.175 -14.556 1.00 42.47 183 GLN A CA 1
ATOM 1465 C C . GLN A 1 183 ? -0.556 21.614 -14.446 1.00 42.47 183 GLN A C 1
ATOM 1467 O O . GLN A 1 183 ? -0.963 22.569 -15.100 1.00 42.47 183 GLN A O 1
ATOM 1472 N N . SER A 1 184 ? -1.339 20.963 -13.591 1.00 35.25 184 SER A N 1
ATOM 1473 C CA . SER A 1 184 ? -2.537 21.588 -13.031 1.00 35.25 184 SER A CA 1
ATOM 1474 C C . SER A 1 184 ? -3.006 20.830 -11.799 1.00 35.25 184 SER A C 1
ATOM 1476 O O . SER A 1 184 ? -3.475 19.708 -11.939 1.00 35.25 184 SER A O 1
ATOM 1478 N N . TYR A 1 185 ? -2.912 21.462 -10.631 1.00 32.62 185 TYR A N 1
ATOM 1479 C CA . TYR A 1 185 ? -4.022 21.604 -9.686 1.00 32.62 185 TYR A CA 1
ATOM 1480 C C . TYR A 1 185 ? -3.755 22.877 -8.877 1.00 32.62 185 TYR A C 1
ATOM 1482 O O . TYR A 1 185 ? -2.902 22.904 -7.998 1.00 32.62 185 TYR A O 1
ATOM 1490 N N . SER A 1 186 ? -4.438 23.957 -9.251 1.00 33.62 186 SER A N 1
ATOM 1491 C CA . SER A 1 186 ? -4.573 25.156 -8.430 1.00 33.62 186 SER A CA 1
ATOM 1492 C C . SER A 1 186 ? -5.529 24.845 -7.282 1.00 33.62 186 SER A C 1
ATOM 1494 O O . SER A 1 186 ? -6.664 24.428 -7.526 1.00 33.62 186 SER A O 1
ATOM 1496 N N . GLU A 1 187 ? -5.075 25.052 -6.053 1.00 31.22 187 GLU A N 1
ATOM 1497 C CA . GLU A 1 187 ? -5.929 25.060 -4.873 1.00 31.22 187 GLU A CA 1
ATOM 1498 C C . GLU A 1 187 ? -6.893 26.248 -4.955 1.00 31.22 187 GLU A C 1
ATOM 1500 O O . GLU A 1 187 ? -6.486 27.401 -5.084 1.00 31.22 187 GLU A O 1
ATOM 1505 N N . SER A 1 188 ? -8.189 25.956 -4.905 1.00 34.66 188 SER A N 1
ATOM 1506 C CA . SER A 1 188 ? -9.206 26.920 -4.508 1.00 34.66 188 SER A CA 1
ATOM 1507 C C . SER A 1 188 ? -9.517 26.689 -3.035 1.00 34.66 188 SER A C 1
ATOM 1509 O O . SER A 1 188 ? -10.185 25.709 -2.691 1.00 34.66 188 SER A O 1
ATOM 1511 N N . SER A 1 189 ? -9.022 27.579 -2.181 1.00 32.44 189 SER A N 1
ATOM 1512 C CA . SER A 1 189 ? -9.558 27.928 -0.860 1.00 32.44 189 SER A CA 1
ATOM 1513 C C . SER A 1 189 ? -9.094 29.337 -0.522 1.00 32.44 189 SER A C 1
ATOM 1515 O O . SER A 1 189 ? -7.872 29.574 -0.618 1.00 32.44 189 SER A O 1
#

Secondary structure (DSSP, 8-state):
-EE-SSTTSPPPHHHHHHHHHH-SS-BSS--SS--SSEEEEEE--B-TTS-B----SS--B-SSS-EEEEEEEEEPTT-SSEEEEEEETTEEEEEEEETTEEEEEEPSSPPS-EEEEEEEEEEETTEEEEEEEEEEEEE--GGG--HHHHTEEEEEEESPPPHHHHHHTTS---SSGGG----------

Sequence (189 aa):
MRPASNPGKFMTNEELLKVIKSTEIGEKSIPHGIKCDVYIVIEASDDDNGAKYFPDDCGVWDWKDATTVNQTFVVTDTLDKLRTVYVKKEQYCVKKMVNGTITYEPLFPQPSSVLTLHRYYTNLMEDNTFKKRITTIAGLPEFISVEKKKMLAIVEYCGTMPTKLKKARKFEEIGAIYKDRPQSYSESS

pLDDT: mean 81.44, std 17.96, range [31.22, 97.62]

Foldseek 3Di:
DAAAPDAQDDDDPLRVVVCLLPDQAFDCADDADWAGRDKGKHQFDADPVRHGDHDYLLADWDPVPKDKDKWKFQADPVNNDTDTWDADPNFTWHWDQDPNDTDTHGDPPTGPFMWMKIKIKIAHPVDRSKIKIKIATPGGGPVSDPVSSNRIIMIGIHHGRDVVSVVCVVDDDDPPDPPDDDDDDDDDD

Organism: Sinanodonta woodiana (NCBI:txid1069815)

Radius of gyration: 18.88 Å; chains: 1; bounding box: 52×43×48 Å